Protein AF-A0A838IPV1-F1 (afdb_monomer)

Radius of gyration: 36.65 Å; Cα contacts (8 Å, |Δi|>4): 152; chains: 1; bounding box: 117×42×103 Å

Structure (mmCIF, N/CA/C/O backbone):
data_AF-A0A838IPV1-F1
#
_entry.id   AF-A0A838IPV1-F1
#
loop_
_atom_site.group_PDB
_atom_site.id
_atom_site.type_symbol
_atom_site.label_atom_id
_atom_site.label_alt_id
_atom_site.label_comp_id
_atom_site.label_asym_id
_atom_site.label_entity_id
_atom_site.label_seq_id
_atom_site.pdbx_PDB_ins_code
_atom_site.Cartn_x
_atom_site.Cartn_y
_atom_site.Cartn_z
_atom_site.occupancy
_atom_site.B_iso_or_equiv
_atom_site.auth_seq_id
_atom_site.auth_comp_id
_atom_site.auth_asym_id
_atom_site.auth_atom_id
_atom_site.pdbx_PDB_model_num
ATOM 1 N N . MET A 1 1 ? 89.917 -29.996 -62.271 1.00 41.03 1 MET A N 1
ATOM 2 C CA . MET A 1 1 ? 90.260 -29.313 -61.000 1.00 41.03 1 MET A CA 1
ATOM 3 C C . MET A 1 1 ? 89.679 -27.911 -61.136 1.00 41.03 1 MET A C 1
ATOM 5 O O . MET A 1 1 ? 90.068 -27.242 -62.072 1.00 41.03 1 MET A O 1
ATOM 9 N N . SER A 1 2 ? 88.654 -27.446 -60.432 1.00 40.88 2 SER A N 1
ATOM 10 C CA . SER A 1 2 ? 88.207 -27.695 -59.066 1.00 40.88 2 SER A CA 1
ATOM 11 C C . SER A 1 2 ? 86.673 -27.773 -58.997 1.00 40.88 2 SER A C 1
ATOM 13 O O . SER A 1 2 ? 85.966 -27.192 -59.815 1.00 40.88 2 SER A O 1
ATOM 15 N N . THR A 1 3 ? 86.206 -28.546 -58.028 1.00 46.84 3 THR A N 1
ATOM 16 C CA . THR A 1 3 ? 84.832 -28.910 -57.658 1.00 46.84 3 THR A CA 1
ATOM 17 C C . THR A 1 3 ? 84.195 -27.919 -56.676 1.00 46.84 3 THR A C 1
ATOM 19 O O . THR A 1 3 ? 84.910 -27.339 -55.866 1.00 46.84 3 THR A O 1
ATOM 22 N N . GLY A 1 4 ? 82.856 -27.863 -56.639 1.00 38.72 4 GLY A N 1
ATOM 23 C CA . GLY A 1 4 ? 82.069 -27.406 -55.473 1.00 38.72 4 GLY A CA 1
ATOM 24 C C . GLY A 1 4 ? 80.850 -26.562 -55.865 1.00 38.72 4 GLY A C 1
ATOM 25 O O . GLY A 1 4 ? 81.036 -25.457 -56.344 1.00 38.72 4 GLY A O 1
ATOM 26 N N . HIS A 1 5 ? 79.630 -27.132 -55.882 1.00 44.62 5 HIS 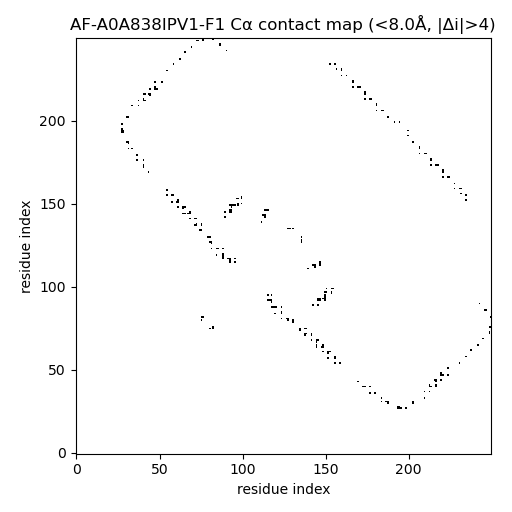A N 1
ATOM 27 C CA . HIS A 1 5 ? 78.601 -27.033 -54.811 1.00 44.62 5 HIS A CA 1
ATOM 28 C C . HIS A 1 5 ? 77.966 -25.619 -54.755 1.00 44.62 5 HIS A C 1
ATOM 30 O O . HIS A 1 5 ? 78.685 -24.645 -54.637 1.00 44.62 5 HIS A O 1
ATOM 36 N N . GLN A 1 6 ? 76.652 -25.387 -54.858 1.00 45.62 6 GLN A N 1
ATOM 37 C CA . GLN A 1 6 ? 75.538 -26.063 -54.189 1.00 45.62 6 GLN A CA 1
ATOM 38 C C . GLN A 1 6 ? 74.181 -25.635 -54.794 1.00 45.62 6 GLN A C 1
ATOM 40 O O . GLN A 1 6 ? 73.998 -24.498 -55.220 1.00 45.62 6 GLN A O 1
ATOM 45 N N . LEU A 1 7 ? 73.230 -26.571 -54.763 1.00 51.31 7 LEU A N 1
ATOM 46 C CA . LEU A 1 7 ? 71.785 -26.378 -54.899 1.00 51.31 7 LEU A CA 1
ATOM 47 C C . LEU A 1 7 ? 71.233 -25.453 -53.805 1.00 51.31 7 LEU A C 1
ATOM 49 O O . LEU A 1 7 ? 71.502 -25.745 -52.647 1.00 51.31 7 LEU A O 1
ATOM 53 N N . ILE A 1 8 ? 70.352 -24.502 -54.148 1.00 51.97 8 ILE A N 1
ATOM 54 C CA . ILE A 1 8 ? 69.116 -24.226 -53.385 1.00 51.97 8 ILE A CA 1
ATOM 55 C C . ILE A 1 8 ? 68.017 -23.839 -54.385 1.00 51.97 8 ILE A C 1
ATOM 57 O O . ILE A 1 8 ? 67.871 -22.690 -54.793 1.00 51.97 8 ILE A O 1
ATOM 61 N N . ALA A 1 9 ? 67.259 -24.851 -54.799 1.00 51.25 9 ALA A N 1
ATOM 62 C CA . ALA A 1 9 ? 65.908 -24.695 -55.306 1.00 51.25 9 ALA A CA 1
ATOM 63 C C . ALA A 1 9 ? 64.950 -24.705 -54.107 1.00 51.25 9 ALA A C 1
ATOM 65 O O . ALA A 1 9 ? 65.133 -25.496 -53.185 1.00 51.25 9 ALA A O 1
ATOM 66 N N . GLY A 1 10 ? 63.906 -23.880 -54.159 1.00 51.94 10 GLY A N 1
ATOM 67 C CA . GLY A 1 10 ? 62.759 -23.987 -53.258 1.00 51.94 10 GLY A CA 1
ATOM 68 C C . GLY A 1 10 ? 62.748 -22.947 -52.145 1.00 51.94 10 GLY A C 1
ATOM 69 O O . GLY A 1 10 ? 63.443 -23.072 -51.145 1.00 51.94 10 GLY A O 1
ATOM 70 N N . GLY A 1 11 ? 61.899 -21.935 -52.303 1.00 50.31 11 GLY A N 1
ATOM 71 C CA . GLY A 1 11 ? 61.620 -20.996 -51.220 1.00 50.31 11 GLY A CA 1
ATOM 72 C C . GLY A 1 11 ? 60.991 -19.689 -51.674 1.00 50.31 11 GLY A C 1
ATOM 73 O O . GLY A 1 11 ? 61.374 -18.641 -51.174 1.00 50.31 11 GLY A O 1
ATOM 74 N N . LEU A 1 12 ? 60.077 -19.707 -52.649 1.00 49.94 12 LEU A N 1
ATOM 75 C CA . LEU A 1 12 ? 59.437 -18.466 -53.095 1.00 49.94 12 LEU A CA 1
ATOM 76 C C . LEU A 1 12 ? 57.978 -18.652 -53.510 1.00 49.94 12 LEU A C 1
ATOM 78 O O . LEU A 1 12 ? 57.563 -18.117 -54.520 1.00 49.94 12 LEU A O 1
ATOM 82 N N . PHE A 1 13 ? 57.193 -19.437 -52.770 1.00 48.34 13 PHE A N 1
ATOM 83 C CA . PHE A 1 13 ? 55.752 -19.567 -53.029 1.00 48.34 13 PHE A CA 1
ATOM 84 C C . PHE A 1 13 ? 55.019 -20.105 -51.794 1.00 48.34 13 PHE A C 1
ATOM 86 O O . PHE A 1 13 ? 54.488 -21.201 -51.851 1.00 48.34 13 PHE A O 1
ATOM 93 N N . LEU A 1 14 ? 55.034 -19.404 -50.647 1.00 48.97 14 LEU A N 1
ATOM 94 C CA . LEU A 1 14 ? 54.139 -19.738 -49.513 1.00 48.97 14 LEU A CA 1
ATOM 95 C C . LEU A 1 14 ? 54.077 -18.667 -48.399 1.00 48.97 14 LEU A C 1
ATOM 97 O O . LEU A 1 14 ? 53.999 -19.002 -47.225 1.00 48.97 14 LEU A O 1
ATOM 101 N N . VAL A 1 15 ? 54.105 -17.367 -48.727 1.00 50.69 15 VAL A N 1
ATOM 102 C CA . VAL A 1 15 ? 53.880 -16.300 -47.712 1.00 50.69 15 VAL A CA 1
ATOM 103 C C . VAL A 1 15 ? 52.790 -15.290 -48.114 1.00 50.69 15 VAL A C 1
ATOM 105 O O . VAL A 1 15 ? 52.333 -14.507 -47.291 1.00 50.69 15 VAL A O 1
ATOM 108 N N . THR A 1 16 ? 52.255 -15.345 -49.335 1.00 49.69 16 THR A N 1
ATOM 109 C CA . THR A 1 16 ? 51.217 -14.403 -49.803 1.00 49.69 16 THR A CA 1
ATOM 110 C C . THR A 1 16 ? 49.770 -14.891 -49.652 1.00 49.69 16 THR A C 1
ATOM 112 O O . THR A 1 16 ? 48.852 -14.128 -49.935 1.00 49.69 16 THR A O 1
ATOM 115 N N . ALA A 1 17 ? 49.525 -16.112 -49.160 1.00 47.19 17 ALA A N 1
ATOM 116 C CA . ALA A 1 17 ? 48.166 -16.662 -49.016 1.00 47.19 17 ALA A CA 1
ATOM 117 C C . ALA A 1 17 ? 47.538 -16.496 -47.613 1.00 47.19 17 ALA A C 1
ATOM 119 O O . ALA A 1 17 ? 46.362 -16.796 -47.437 1.00 47.19 17 ALA A O 1
ATOM 120 N N . ALA A 1 18 ? 48.279 -15.994 -46.617 1.00 48.06 18 ALA A N 1
ATOM 121 C CA . ALA A 1 18 ? 47.794 -15.869 -45.234 1.00 48.06 18 ALA A CA 1
ATOM 122 C C . ALA A 1 18 ? 47.308 -14.454 -44.844 1.00 48.06 18 ALA A C 1
ATOM 124 O O . ALA A 1 18 ? 46.951 -14.227 -43.693 1.00 48.06 18 ALA A O 1
ATOM 125 N N . LEU A 1 19 ? 47.277 -13.498 -45.782 1.00 48.03 19 LEU A N 1
ATOM 126 C CA . LEU A 1 19 ? 46.938 -12.086 -45.521 1.00 48.03 19 LEU A CA 1
ATOM 127 C C . LEU A 1 19 ? 45.537 -11.657 -46.003 1.00 48.03 19 LEU A C 1
ATOM 129 O O . LEU A 1 19 ? 45.184 -10.493 -45.861 1.00 48.03 19 LEU A O 1
ATOM 133 N N . LEU A 1 20 ? 44.718 -12.574 -46.537 1.00 49.47 20 LEU A N 1
ATOM 134 C CA . LEU A 1 20 ? 43.377 -12.259 -47.069 1.00 49.47 20 LEU A CA 1
ATOM 135 C C . LEU A 1 20 ? 42.205 -12.862 -46.275 1.00 49.47 20 LEU A C 1
ATOM 137 O O . LEU A 1 20 ? 41.057 -12.688 -46.667 1.00 49.47 20 LEU A O 1
ATOM 141 N N . MET A 1 21 ? 42.457 -13.528 -45.143 1.00 49.09 21 MET A N 1
ATOM 142 C CA . MET A 1 21 ? 41.402 -14.101 -44.285 1.00 49.09 21 MET A CA 1
ATOM 143 C C . MET A 1 21 ? 41.448 -13.563 -42.852 1.00 49.09 21 MET A C 1
ATOM 145 O O . MET A 1 21 ? 41.216 -14.283 -41.888 1.00 49.09 21 MET A O 1
ATOM 149 N N . ALA A 1 22 ? 41.728 -12.269 -42.718 1.00 47.50 22 ALA A N 1
ATOM 150 C CA . ALA A 1 22 ? 41.457 -11.514 -41.500 1.00 47.50 22 ALA A CA 1
ATOM 151 C C . ALA A 1 22 ? 40.545 -10.318 -41.818 1.00 47.50 22 ALA A C 1
ATOM 153 O O . ALA A 1 22 ? 40.798 -9.192 -41.400 1.00 47.50 22 ALA A O 1
ATOM 154 N N . CYS A 1 23 ? 39.443 -10.561 -42.540 1.00 55.03 23 CYS A N 1
ATOM 155 C CA . CYS A 1 23 ? 38.223 -9.799 -42.277 1.00 55.03 23 CYS A CA 1
ATOM 156 C C . CYS A 1 23 ? 37.785 -10.188 -40.863 1.00 55.03 23 CYS A C 1
ATOM 158 O O . CYS A 1 23 ? 36.997 -11.114 -40.677 1.00 55.03 23 CYS A O 1
ATOM 160 N N . GLY A 1 24 ? 38.388 -9.544 -39.861 1.00 52.03 24 GLY A N 1
ATOM 161 C CA . GLY A 1 24 ? 37.937 -9.640 -38.485 1.00 52.03 24 GLY A CA 1
ATOM 162 C C . GLY A 1 24 ? 36.455 -9.306 -38.475 1.00 52.03 24 GLY A C 1
ATOM 163 O O . GLY A 1 24 ? 36.060 -8.269 -39.009 1.00 52.03 24 GLY A O 1
ATOM 164 N N . ALA A 1 25 ? 35.638 -10.216 -37.948 1.00 58.84 25 ALA A N 1
ATOM 165 C CA . ALA A 1 25 ? 34.235 -9.946 -37.698 1.00 58.84 25 ALA A CA 1
ATOM 166 C C . ALA A 1 25 ? 34.173 -8.653 -36.880 1.00 58.84 25 ALA A C 1
ATOM 168 O O . ALA A 1 25 ? 34.580 -8.639 -35.717 1.00 58.84 25 ALA A O 1
ATOM 169 N N . ALA A 1 26 ? 33.769 -7.552 -37.516 1.00 65.94 26 ALA A N 1
ATOM 170 C CA . ALA A 1 26 ? 33.551 -6.300 -36.821 1.00 65.94 26 ALA A CA 1
ATOM 171 C C . ALA A 1 26 ? 32.500 -6.598 -35.751 1.00 65.94 26 ALA A C 1
ATOM 173 O O . ALA A 1 26 ? 31.372 -6.969 -36.079 1.00 65.94 26 ALA A O 1
ATOM 174 N N . GLN A 1 27 ? 32.904 -6.553 -34.482 1.00 79.06 27 GLN A N 1
ATOM 175 C CA . GLN A 1 27 ? 31.967 -6.715 -33.381 1.00 79.06 27 GLN A CA 1
ATOM 176 C C . GLN A 1 27 ? 30.939 -5.596 -33.493 1.00 79.06 27 GLN A C 1
ATOM 178 O O . GLN A 1 27 ? 31.309 -4.427 -33.634 1.00 79.06 27 GLN A O 1
ATOM 183 N N . SER A 1 28 ? 29.659 -5.968 -33.461 1.00 83.81 28 SER A N 1
ATOM 184 C CA . SER A 1 28 ? 28.580 -4.991 -33.402 1.00 83.81 28 SER A CA 1
ATOM 185 C C . SER A 1 28 ? 28.820 -4.046 -32.222 1.00 83.81 28 SER A C 1
ATOM 187 O O . SER A 1 28 ? 29.326 -4.483 -31.180 1.00 83.81 28 SER A O 1
ATOM 189 N N . PRO A 1 29 ? 28.460 -2.761 -32.348 1.00 85.44 29 PRO A N 1
ATOM 190 C CA . PRO A 1 29 ? 28.524 -1.855 -31.215 1.00 85.44 29 PRO A CA 1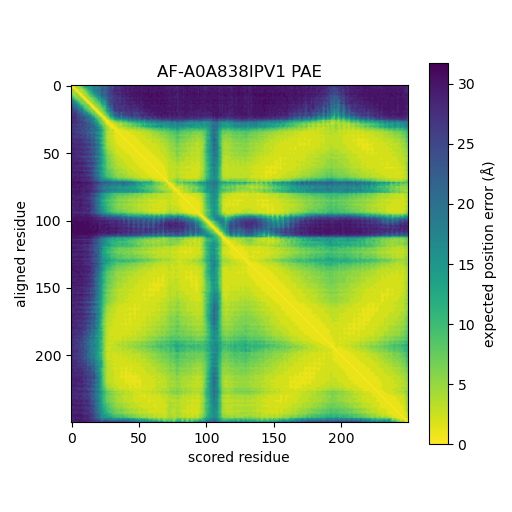
ATOM 191 C C . PRO A 1 29 ? 27.627 -2.371 -30.083 1.00 85.44 29 PRO A C 1
ATOM 193 O O . PRO A 1 29 ? 26.626 -3.051 -30.320 1.00 85.44 29 PRO A O 1
ATOM 196 N N . ALA A 1 30 ? 27.975 -2.021 -28.843 1.00 84.06 30 ALA A N 1
ATOM 197 C CA . ALA A 1 30 ? 27.104 -2.292 -27.708 1.00 84.06 30 ALA A CA 1
ATOM 198 C C . ALA A 1 30 ? 25.733 -1.625 -27.923 1.00 84.06 30 ALA A C 1
ATOM 200 O O . ALA A 1 30 ? 25.653 -0.488 -28.406 1.00 84.06 30 ALA A O 1
ATOM 201 N N . GLY A 1 31 ? 24.672 -2.349 -27.556 1.00 82.44 31 GLY A N 1
ATOM 202 C CA . GLY A 1 31 ? 23.311 -1.818 -27.524 1.00 82.44 31 GLY A CA 1
ATOM 203 C C . GLY A 1 31 ? 23.181 -0.624 -26.571 1.00 82.44 31 GLY A C 1
ATOM 204 O O . GLY A 1 31 ? 24.068 -0.412 -25.739 1.00 82.44 31 GLY A O 1
ATOM 205 N N . PRO A 1 32 ? 22.093 0.160 -26.674 1.00 86.19 32 PRO A N 1
ATOM 206 C CA . PRO A 1 32 ? 21.803 1.191 -25.684 1.00 86.19 32 PRO A CA 1
ATOM 207 C C . PRO A 1 32 ? 21.732 0.560 -24.286 1.00 86.19 32 PRO A C 1
ATOM 209 O O . PRO A 1 32 ? 21.098 -0.482 -24.107 1.00 86.19 32 PRO A O 1
ATOM 212 N N . ASP A 1 33 ? 22.411 1.181 -23.323 1.00 88.38 33 ASP A N 1
ATOM 213 C CA . ASP A 1 33 ? 22.350 0.779 -21.919 1.00 88.38 33 ASP A CA 1
ATOM 214 C C . ASP A 1 33 ? 21.043 1.302 -21.320 1.00 88.38 33 ASP A C 1
ATOM 216 O O . ASP A 1 33 ? 20.860 2.509 -21.179 1.00 88.38 33 ASP A O 1
ATOM 220 N N . ILE A 1 34 ? 20.120 0.381 -21.045 1.00 92.69 34 ILE A N 1
ATOM 221 C CA . ILE A 1 34 ? 18.796 0.659 -20.472 1.00 92.69 34 ILE A CA 1
ATOM 222 C C . ILE A 1 34 ? 18.604 -0.060 -19.133 1.00 92.69 34 ILE A C 1
ATOM 224 O O . ILE A 1 34 ? 17.501 -0.075 -18.590 1.00 92.69 34 ILE A O 1
ATOM 228 N N . ASP A 1 35 ? 19.649 -0.685 -18.586 1.00 92.75 35 ASP A N 1
ATOM 229 C CA . ASP A 1 35 ? 19.499 -1.576 -17.434 1.00 92.75 35 ASP A CA 1
ATOM 230 C C . ASP A 1 35 ? 19.106 -0.788 -16.175 1.00 92.75 35 ASP A C 1
ATOM 232 O O . ASP A 1 35 ? 18.284 -1.235 -15.372 1.00 92.75 35 ASP A O 1
ATOM 236 N N . ALA A 1 36 ? 19.649 0.419 -16.000 1.00 91.88 36 ALA A N 1
ATOM 237 C CA . ALA A 1 36 ? 19.283 1.299 -14.891 1.00 91.88 36 ALA A CA 1
ATOM 238 C C . ALA A 1 36 ? 17.810 1.745 -14.965 1.00 91.88 36 ALA A C 1
ATOM 240 O O . ALA A 1 36 ? 17.103 1.708 -13.954 1.00 91.88 36 ALA A O 1
ATOM 241 N N . ALA A 1 37 ? 17.359 2.110 -16.164 1.00 92.62 37 ALA A N 1
ATOM 242 C CA . ALA A 1 37 ? 16.003 2.538 -16.493 1.00 92.62 37 ALA A CA 1
ATOM 243 C C . ALA A 1 37 ? 14.973 1.420 -16.254 1.00 92.62 37 ALA A C 1
ATOM 245 O O . ALA A 1 37 ? 13.986 1.585 -15.526 1.00 92.62 37 ALA A O 1
ATOM 246 N N . LEU A 1 38 ? 15.279 0.222 -16.756 1.00 93.44 38 LEU A N 1
ATOM 247 C CA . LEU A 1 38 ? 14.487 -0.983 -16.537 1.00 93.44 38 LEU A CA 1
ATOM 248 C C . LEU A 1 38 ? 14.363 -1.300 -15.040 1.00 93.44 38 LEU A C 1
ATOM 250 O O . LEU A 1 38 ? 13.258 -1.426 -14.519 1.00 93.44 38 LEU A O 1
ATOM 254 N N . ASN A 1 39 ? 15.484 -1.330 -14.313 1.00 94.75 39 ASN A N 1
ATOM 255 C CA . ASN A 1 39 ? 15.492 -1.604 -12.873 1.00 94.75 39 ASN A CA 1
ATOM 256 C C . ASN A 1 39 ? 14.749 -0.540 -12.049 1.00 94.75 39 ASN A C 1
ATOM 258 O O . ASN A 1 39 ? 14.182 -0.850 -10.998 1.00 94.75 39 ASN A O 1
ATOM 262 N N . ALA A 1 40 ? 14.774 0.727 -12.465 1.00 94.44 40 ALA A N 1
ATOM 263 C CA . ALA A 1 40 ? 13.981 1.778 -11.833 1.00 94.44 40 ALA A CA 1
ATOM 264 C C . ALA A 1 40 ? 12.479 1.539 -12.053 1.00 94.44 40 ALA A C 1
ATOM 266 O O . ALA A 1 40 ? 11.717 1.546 -11.086 1.00 94.44 40 ALA A O 1
ATOM 267 N N . THR A 1 41 ? 12.082 1.236 -13.290 1.00 96.25 41 THR A N 1
ATOM 268 C CA . THR A 1 41 ? 10.692 0.955 -13.683 1.00 96.25 41 THR A CA 1
ATOM 269 C C . THR A 1 41 ? 10.126 -0.266 -12.953 1.00 96.25 41 THR A C 1
ATOM 271 O O . THR A 1 41 ? 9.052 -0.190 -12.351 1.00 96.25 41 THR A O 1
ATOM 274 N N . THR A 1 42 ? 10.873 -1.373 -12.908 1.00 97.12 42 THR A N 1
ATOM 275 C CA . THR A 1 42 ? 10.463 -2.594 -12.197 1.00 97.12 42 THR A CA 1
ATOM 276 C C . THR A 1 42 ? 10.310 -2.354 -10.694 1.00 97.12 42 THR A C 1
ATOM 278 O O . THR A 1 42 ? 9.318 -2.776 -10.099 1.00 97.12 42 THR A O 1
ATOM 281 N N . ARG A 1 43 ? 11.254 -1.640 -10.059 1.00 96.94 43 ARG A N 1
ATOM 282 C CA . ARG A 1 43 ? 11.158 -1.317 -8.624 1.00 96.94 43 ARG A CA 1
ATOM 283 C C . ARG A 1 43 ? 9.966 -0.419 -8.316 1.00 96.94 43 ARG A C 1
ATOM 285 O O . ARG A 1 43 ? 9.286 -0.662 -7.323 1.00 96.94 43 ARG A O 1
ATOM 292 N N . GLN A 1 44 ? 9.707 0.584 -9.155 1.00 97.44 44 GLN A N 1
ATOM 293 C CA . GLN A 1 44 ? 8.565 1.473 -8.966 1.00 97.44 44 GLN A CA 1
ATOM 294 C C . GLN A 1 44 ? 7.240 0.715 -9.099 1.00 97.44 44 GLN A C 1
ATOM 296 O O . GLN A 1 44 ? 6.346 0.905 -8.278 1.00 97.44 44 GLN A O 1
ATOM 301 N N . THR A 1 45 ? 7.137 -0.183 -10.081 1.00 97.69 45 THR A N 1
ATOM 302 C CA . THR A 1 45 ? 5.948 -1.027 -10.279 1.00 97.69 45 THR A CA 1
ATOM 303 C C . THR A 1 45 ? 5.688 -1.895 -9.048 1.00 97.69 45 THR A C 1
ATOM 305 O O . THR A 1 45 ? 4.627 -1.800 -8.437 1.00 97.69 45 THR A O 1
ATOM 308 N N . ALA A 1 46 ? 6.706 -2.629 -8.584 1.00 97.25 46 ALA A N 1
ATOM 309 C CA . ALA A 1 46 ? 6.599 -3.463 -7.388 1.00 97.25 46 ALA A CA 1
ATOM 310 C C . ALA A 1 46 ? 6.246 -2.658 -6.123 1.00 97.25 46 ALA A C 1
ATOM 312 O O . ALA A 1 46 ? 5.519 -3.140 -5.252 1.00 97.25 46 ALA A O 1
ATOM 313 N N . GLN A 1 47 ? 6.742 -1.422 -6.007 1.00 97.00 47 GLN A N 1
ATOM 314 C CA . GLN A 1 47 ? 6.379 -0.533 -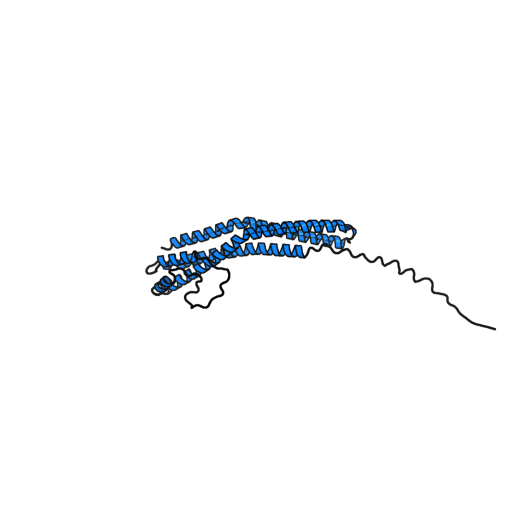4.906 1.00 97.00 47 GLN A CA 1
ATOM 315 C C . GLN A 1 47 ? 4.890 -0.161 -4.944 1.00 97.00 47 GLN A C 1
ATOM 317 O O . GLN A 1 47 ? 4.243 -0.173 -3.897 1.00 97.00 47 GLN A O 1
ATOM 322 N N . ILE A 1 48 ? 4.343 0.171 -6.118 1.00 97.56 48 ILE A N 1
ATOM 323 C CA . ILE A 1 48 ? 2.922 0.511 -6.278 1.00 97.56 48 ILE A CA 1
ATOM 324 C C . ILE A 1 48 ? 2.035 -0.698 -5.970 1.00 97.56 48 ILE A C 1
ATOM 326 O O . ILE A 1 48 ? 1.071 -0.568 -5.214 1.00 97.56 48 ILE A O 1
ATOM 330 N N . ASP A 1 49 ? 2.389 -1.878 -6.472 1.00 96.19 49 ASP A N 1
ATOM 331 C CA . ASP A 1 49 ? 1.654 -3.113 -6.182 1.00 96.19 49 ASP A CA 1
ATOM 332 C C . ASP A 1 49 ? 1.664 -3.430 -4.682 1.00 96.19 49 ASP A C 1
ATOM 334 O O . ASP A 1 49 ? 0.632 -3.742 -4.086 1.00 96.19 49 ASP A O 1
ATOM 338 N N . SER A 1 50 ? 2.819 -3.260 -4.032 1.00 95.88 50 SER A N 1
ATOM 339 C CA . SER A 1 50 ? 2.945 -3.452 -2.588 1.00 95.88 50 SER A CA 1
ATOM 340 C C . SER A 1 50 ? 2.068 -2.486 -1.787 1.00 95.88 50 SER A C 1
ATOM 342 O O . SER A 1 50 ? 1.518 -2.890 -0.763 1.00 95.88 50 SER A O 1
ATOM 344 N N . ILE A 1 51 ? 1.901 -1.238 -2.241 1.00 95.75 51 ILE A N 1
ATOM 345 C CA . ILE A 1 51 ? 0.993 -0.274 -1.604 1.00 95.75 51 ILE A CA 1
ATOM 346 C C . ILE A 1 51 ? -0.450 -0.774 -1.660 1.00 95.75 51 ILE A C 1
ATOM 348 O O . ILE A 1 51 ? -1.146 -0.694 -0.651 1.00 95.75 51 ILE A O 1
ATOM 352 N N . GLN A 1 52 ? -0.896 -1.292 -2.807 1.00 94.25 52 GLN A N 1
ATOM 353 C CA . GLN A 1 52 ? -2.263 -1.794 -2.963 1.00 94.25 52 GLN A CA 1
ATOM 354 C C . GLN A 1 52 ? -2.537 -2.979 -2.029 1.00 94.25 52 GLN A C 1
ATOM 356 O O . GLN A 1 52 ? -3.547 -2.975 -1.328 1.00 94.25 52 GLN A O 1
ATOM 361 N N . ILE A 1 53 ? -1.607 -3.938 -1.963 1.00 95.25 53 ILE A N 1
ATOM 362 C CA . ILE A 1 53 ? -1.706 -5.102 -1.068 1.00 95.25 53 ILE A CA 1
ATOM 363 C C . ILE A 1 53 ? -1.750 -4.650 0.397 1.00 95.25 53 ILE A C 1
ATOM 365 O O . ILE A 1 53 ? -2.668 -5.011 1.123 1.00 95.25 53 ILE A O 1
ATOM 369 N N . GLN A 1 54 ? -0.816 -3.790 0.815 1.00 95.38 54 GLN A N 1
ATOM 370 C CA . GLN A 1 54 ? -0.759 -3.303 2.198 1.00 95.38 54 GLN A CA 1
ATOM 371 C C . GLN A 1 54 ? -2.016 -2.523 2.596 1.00 95.38 54 GLN A C 1
ATOM 373 O O . GLN A 1 54 ? -2.479 -2.649 3.723 1.00 95.38 54 GLN A O 1
ATOM 378 N N . MET A 1 55 ? -2.580 -1.719 1.690 1.00 95.88 55 MET A N 1
ATOM 379 C CA . MET A 1 55 ? -3.819 -0.988 1.961 1.00 95.88 55 MET A CA 1
ATOM 380 C C . MET A 1 55 ? -5.018 -1.923 2.134 1.00 95.88 55 MET A C 1
ATOM 382 O O . MET A 1 55 ? -5.849 -1.667 3.004 1.00 95.88 55 MET A O 1
ATOM 386 N N . ALA A 1 56 ? -5.110 -2.987 1.331 1.00 94.81 56 ALA A N 1
ATOM 387 C CA . ALA A 1 56 ? -6.151 -3.999 1.479 1.00 94.81 56 ALA A CA 1
ATOM 388 C C . ALA A 1 56 ? -6.004 -4.757 2.808 1.00 94.81 56 ALA A C 1
ATOM 390 O O . ALA A 1 56 ? -6.963 -4.822 3.575 1.00 94.81 56 ALA A O 1
ATOM 391 N N . ASP A 1 57 ? -4.793 -5.226 3.122 1.00 95.25 57 ASP A N 1
ATOM 392 C CA . ASP A 1 57 ? -4.497 -5.948 4.364 1.00 95.25 57 ASP A CA 1
ATOM 393 C C . ASP A 1 57 ? -4.791 -5.092 5.610 1.00 95.25 57 ASP A C 1
ATOM 395 O O . ASP A 1 57 ? -5.442 -5.558 6.546 1.00 95.25 57 ASP A O 1
ATOM 399 N N . ASP A 1 58 ? -4.363 -3.822 5.621 1.00 94.62 58 ASP A N 1
ATOM 400 C CA . ASP A 1 58 ? -4.590 -2.900 6.741 1.00 94.62 58 ASP A CA 1
ATOM 401 C C . ASP A 1 58 ? -6.101 -2.602 6.925 1.00 94.62 58 ASP A C 1
ATOM 403 O O . ASP A 1 58 ? -6.590 -2.495 8.057 1.00 94.62 58 ASP A O 1
ATOM 407 N N . LEU A 1 59 ? -6.871 -2.481 5.832 1.00 95.81 59 LEU A N 1
ATOM 408 C CA . LEU A 1 59 ? -8.330 -2.296 5.885 1.00 95.81 59 LEU A CA 1
ATOM 409 C C . LEU A 1 59 ? -9.040 -3.550 6.412 1.00 95.81 59 LEU A C 1
ATOM 411 O O . LEU A 1 59 ? -9.880 -3.442 7.310 1.00 95.81 59 LEU A O 1
ATOM 415 N N . ASP A 1 60 ? -8.674 -4.732 5.922 1.00 96.38 60 ASP A N 1
ATOM 416 C CA . ASP A 1 60 ? -9.224 -6.007 6.392 1.00 96.38 60 ASP A CA 1
ATOM 417 C C . ASP A 1 60 ? -8.886 -6.251 7.868 1.00 96.38 60 ASP A C 1
ATOM 419 O O . ASP A 1 60 ? -9.742 -6.684 8.652 1.00 96.38 60 ASP A O 1
ATOM 423 N N . GLN A 1 61 ? -7.669 -5.896 8.291 1.00 95.69 61 GLN A N 1
ATOM 424 C CA . GLN A 1 61 ? -7.276 -5.921 9.695 1.00 95.69 61 GLN A CA 1
ATOM 425 C C . GLN A 1 61 ? -8.171 -4.999 10.532 1.00 95.69 61 GLN A C 1
ATOM 427 O O . GLN A 1 61 ? -8.664 -5.420 11.583 1.00 95.69 61 GLN A O 1
ATOM 432 N N . PHE A 1 62 ? -8.435 -3.772 10.071 1.00 95.56 62 PHE A N 1
ATOM 433 C CA . PHE A 1 62 ? -9.327 -2.843 10.767 1.00 95.56 62 PHE A CA 1
ATOM 434 C C . PHE A 1 62 ? -10.745 -3.418 10.922 1.00 95.56 62 PHE A C 1
ATOM 436 O O . PHE A 1 62 ? -11.328 -3.374 12.011 1.00 95.56 62 PHE A O 1
ATOM 443 N N . VAL A 1 63 ? -11.294 -4.007 9.857 1.00 95.25 63 VAL A N 1
ATOM 444 C CA . VAL A 1 63 ? -12.621 -4.645 9.867 1.00 95.25 63 VAL A CA 1
ATOM 445 C C . VAL A 1 63 ? -12.662 -5.833 10.829 1.00 95.25 63 VAL A C 1
ATOM 447 O O . VAL A 1 63 ? -13.603 -5.957 11.619 1.00 95.25 63 VAL A O 1
ATOM 450 N N . SER A 1 64 ? -11.632 -6.678 10.814 1.00 95.56 64 SER A N 1
ATOM 451 C CA . SER A 1 64 ? -11.501 -7.827 11.714 1.00 95.56 64 SER A CA 1
ATOM 452 C C . SER A 1 64 ? -11.453 -7.400 13.183 1.00 95.56 64 SER A C 1
ATOM 454 O O . SER A 1 64 ? -12.197 -7.931 14.014 1.00 95.56 64 SER A O 1
ATOM 456 N N . LEU A 1 65 ? -10.648 -6.384 13.510 1.00 94.81 65 LEU A N 1
ATOM 457 C CA . LEU A 1 65 ? -10.559 -5.832 14.862 1.00 94.81 65 LEU A CA 1
ATOM 458 C C . LEU A 1 65 ? -11.889 -5.239 15.328 1.00 94.81 65 LEU A C 1
ATOM 460 O O . LEU A 1 65 ? -12.317 -5.511 16.452 1.00 94.81 65 LEU A O 1
ATOM 464 N N . ARG A 1 66 ? -12.588 -4.497 14.457 1.00 92.94 66 ARG A N 1
ATOM 465 C CA . ARG A 1 66 ? -13.926 -3.976 14.762 1.00 92.94 66 ARG A CA 1
ATOM 466 C C . ARG A 1 66 ? -14.895 -5.121 15.042 1.00 92.94 66 ARG A C 1
ATOM 468 O O . ARG A 1 66 ? -15.601 -5.080 16.042 1.00 92.94 66 ARG A O 1
ATOM 475 N N . SER A 1 67 ? -14.913 -6.155 14.204 1.00 92.44 67 SER A N 1
ATOM 476 C CA . SER A 1 67 ? -15.777 -7.319 14.413 1.00 92.44 67 SER A CA 1
ATOM 477 C C . SER A 1 67 ? -15.500 -7.985 15.765 1.00 92.44 67 SER A C 1
ATOM 479 O O . SER A 1 67 ? -16.425 -8.190 16.550 1.00 92.44 67 SER A O 1
ATOM 481 N N . ARG A 1 68 ? -14.229 -8.245 16.099 1.00 91.69 68 ARG A N 1
ATOM 482 C CA . ARG A 1 68 ? -13.832 -8.810 17.402 1.00 91.69 68 ARG A CA 1
ATOM 483 C C . ARG A 1 68 ? -14.289 -7.935 18.571 1.00 91.69 68 ARG A C 1
ATOM 485 O O . ARG A 1 68 ? -14.808 -8.464 19.550 1.00 91.69 68 ARG A O 1
ATOM 492 N N . PHE A 1 69 ? -14.144 -6.616 18.447 1.00 90.56 69 PHE A N 1
ATOM 493 C CA . PHE A 1 69 ? -14.590 -5.661 19.461 1.00 90.56 69 PHE A CA 1
ATOM 494 C C . PHE A 1 69 ? -16.101 -5.765 19.724 1.00 90.56 69 PHE A C 1
ATOM 496 O O . PHE A 1 69 ? -16.520 -5.824 20.879 1.00 90.56 69 PHE A O 1
ATOM 503 N N . LEU A 1 70 ? -16.918 -5.856 18.671 1.00 86.50 70 LEU A N 1
ATOM 504 C CA . LEU A 1 70 ? -18.378 -5.941 18.796 1.00 86.50 70 LEU A CA 1
ATOM 505 C C . LEU A 1 70 ? -18.859 -7.246 19.439 1.00 86.50 70 LEU A C 1
ATOM 507 O O . LEU A 1 70 ? -19.835 -7.238 20.186 1.00 86.50 70 LEU A O 1
ATOM 511 N N . HIS A 1 71 ? -18.174 -8.361 19.184 1.00 84.81 71 HIS A N 1
ATOM 512 C CA . HIS A 1 71 ? -18.564 -9.662 19.735 1.00 84.81 71 HIS A CA 1
ATOM 513 C C . HIS A 1 71 ? -18.154 -9.848 21.204 1.00 84.81 71 HIS A C 1
ATOM 515 O O . HIS A 1 71 ? -18.782 -10.631 21.912 1.00 84.81 71 HIS A O 1
ATOM 521 N N . ALA A 1 72 ? -17.131 -9.133 21.682 1.00 78.31 72 ALA A N 1
ATOM 522 C CA . ALA A 1 72 ? -16.599 -9.310 23.034 1.00 78.31 72 ALA A CA 1
ATOM 523 C C . ALA A 1 72 ? -17.500 -8.728 24.150 1.00 78.31 72 ALA A C 1
ATOM 525 O O . ALA A 1 72 ? -17.390 -9.145 25.297 1.00 78.31 72 ALA A O 1
ATOM 526 N N . GLY A 1 73 ? -18.389 -7.773 23.847 1.00 69.69 73 GLY A N 1
ATOM 527 C CA . GLY A 1 73 ? -18.906 -6.829 24.852 1.00 69.69 73 GLY A CA 1
ATOM 528 C C . GLY A 1 73 ? -20.306 -7.055 25.432 1.00 69.69 73 GLY A C 1
ATOM 529 O O . GLY A 1 73 ? -20.719 -6.257 26.270 1.00 69.69 73 GLY A O 1
ATOM 530 N N . ILE A 1 74 ? -21.051 -8.093 25.032 1.00 70.88 74 ILE A N 1
ATOM 531 C CA . ILE A 1 74 ? -22.480 -8.232 25.410 1.00 70.88 74 ILE A CA 1
ATOM 532 C C . ILE A 1 74 ? -22.673 -8.262 26.939 1.00 70.88 74 ILE A C 1
ATOM 534 O O . ILE A 1 74 ? -23.628 -7.702 27.475 1.00 70.88 74 ILE A O 1
ATOM 538 N N . GLU A 1 75 ? -21.743 -8.878 27.665 1.00 76.69 75 GLU A N 1
ATOM 539 C CA . GLU A 1 75 ? -21.825 -9.046 29.121 1.00 76.69 75 GLU A CA 1
ATOM 540 C C . GLU A 1 75 ? -21.521 -7.765 29.918 1.00 76.69 75 GLU A C 1
ATOM 542 O O . GLU A 1 75 ? -21.829 -7.694 31.112 1.00 76.69 75 GLU A O 1
ATOM 547 N N . LEU A 1 76 ? -20.929 -6.749 29.278 1.00 83.12 76 LEU A N 1
ATOM 548 C CA . LEU A 1 76 ? -20.533 -5.493 29.925 1.00 83.12 76 LEU A CA 1
ATOM 549 C C . LEU A 1 76 ? -21.706 -4.526 30.132 1.00 83.12 76 LEU A C 1
ATOM 551 O O . LEU A 1 76 ? -21.591 -3.575 30.899 1.00 83.12 76 LEU A O 1
ATOM 555 N N . ASN A 1 77 ? -22.855 -4.795 29.517 1.00 81.50 77 ASN A N 1
ATOM 556 C CA . ASN A 1 77 ? -24.049 -3.957 29.632 1.00 81.50 77 ASN A CA 1
ATOM 557 C C . ASN A 1 77 ? -24.821 -4.170 30.949 1.00 81.50 77 ASN A C 1
ATOM 559 O O . ASN A 1 77 ? -25.800 -3.488 31.241 1.00 81.50 77 ASN A O 1
ATOM 563 N N . GLN A 1 78 ? -24.401 -5.129 31.780 1.00 82.50 78 GLN A N 1
ATOM 564 C CA . GLN A 1 78 ? -25.073 -5.419 33.042 1.00 82.50 78 GLN A CA 1
ATOM 565 C C . GLN A 1 78 ? -24.448 -4.654 34.221 1.00 82.50 78 GLN A C 1
ATOM 567 O O . GLN A 1 78 ? -23.223 -4.689 34.405 1.00 82.50 78 GLN A O 1
ATOM 572 N N . PRO A 1 79 ? -25.264 -4.061 35.115 1.00 81.88 79 PRO A N 1
ATOM 573 C CA . PRO A 1 79 ? -24.779 -3.551 36.394 1.00 81.88 79 PRO A CA 1
ATOM 574 C C . PRO A 1 79 ? -23.996 -4.629 37.175 1.00 81.88 79 PRO A C 1
ATOM 576 O O . PRO A 1 79 ? -24.294 -5.824 37.041 1.00 81.88 79 PRO A O 1
ATOM 579 N N . PRO A 1 80 ? -22.984 -4.261 37.985 1.00 86.00 80 PRO A N 1
ATOM 580 C CA . PRO A 1 80 ? -22.512 -2.909 38.316 1.00 86.00 80 PRO A CA 1
ATOM 581 C C . PRO A 1 80 ? -21.395 -2.368 37.388 1.00 86.00 80 PRO A C 1
ATOM 583 O O . PRO A 1 80 ? -20.560 -1.585 37.834 1.00 86.00 80 PRO A O 1
ATOM 586 N N . PHE A 1 81 ? -21.321 -2.783 36.116 1.00 90.50 81 PHE A N 1
ATOM 587 C CA . PHE A 1 81 ? -20.242 -2.342 35.222 1.00 90.50 81 PHE A CA 1
ATOM 588 C C . PHE A 1 81 ? -20.284 -0.819 34.943 1.00 90.50 81 PHE A C 1
ATOM 590 O O . PHE A 1 81 ? -21.357 -0.289 34.639 1.00 90.50 81 PHE A O 1
ATOM 597 N N . PRO A 1 82 ? -19.147 -0.091 35.003 1.00 92.06 82 PRO A N 1
ATOM 598 C CA . PRO A 1 82 ? -19.094 1.357 34.781 1.00 92.06 82 PRO A CA 1
ATOM 599 C C . PRO A 1 82 ? -19.136 1.715 33.280 1.00 92.06 82 PRO A C 1
ATOM 601 O O . PRO A 1 82 ? -18.198 2.311 32.746 1.00 92.06 82 PRO A O 1
ATOM 604 N N . ILE A 1 83 ? -20.228 1.359 32.595 1.00 91.56 83 ILE A N 1
ATOM 605 C CA . ILE A 1 83 ? -20.332 1.406 31.126 1.00 91.56 83 ILE A CA 1
ATOM 606 C C . ILE A 1 83 ? -20.075 2.796 30.535 1.00 91.56 83 ILE A C 1
ATOM 608 O O . ILE A 1 83 ? -19.354 2.914 29.551 1.00 91.56 83 ILE A O 1
ATOM 612 N N . GLU A 1 84 ? -20.585 3.863 31.153 1.00 91.12 84 GLU A N 1
ATOM 613 C CA . GLU A 1 84 ? -20.407 5.226 30.629 1.00 91.12 84 GLU A CA 1
ATOM 614 C C . GLU A 1 84 ? -18.943 5.678 30.681 1.00 91.12 84 GLU A C 1
ATOM 616 O O . GLU A 1 84 ? -18.434 6.278 29.735 1.00 91.12 84 GLU A O 1
ATOM 621 N N . GLN A 1 85 ? -18.230 5.333 31.757 1.00 92.19 85 GLN A N 1
ATOM 622 C CA . GLN A 1 85 ? -16.810 5.654 31.885 1.00 92.19 85 GLN A CA 1
ATOM 623 C C . GLN A 1 85 ? -15.959 4.797 30.948 1.00 92.19 85 GLN A C 1
ATOM 625 O O . GLN A 1 85 ? -15.015 5.304 30.345 1.00 92.19 85 GLN A O 1
ATOM 630 N N . PHE A 1 86 ? -16.324 3.524 30.774 1.00 92.94 86 PHE A N 1
ATOM 631 C CA . PHE A 1 86 ? -15.711 2.655 29.777 1.00 92.94 86 PHE A CA 1
ATOM 632 C C . PHE A 1 86 ? -15.869 3.229 28.363 1.00 92.94 86 PHE A C 1
ATOM 634 O O . PHE A 1 86 ? -14.874 3.407 27.664 1.00 92.94 86 PHE A O 1
ATOM 641 N N . ARG A 1 87 ? -17.093 3.602 27.959 1.00 91.62 87 ARG A N 1
ATOM 642 C CA . ARG A 1 87 ? -17.355 4.229 26.654 1.00 91.62 87 ARG A CA 1
ATOM 643 C C . ARG A 1 87 ? -16.552 5.515 26.476 1.00 91.62 87 ARG A C 1
ATOM 645 O O . ARG A 1 87 ? -15.971 5.710 25.412 1.00 91.62 87 ARG A O 1
ATOM 652 N N . PHE A 1 88 ? -16.482 6.367 27.503 1.00 92.44 88 PHE A N 1
ATOM 653 C CA . PHE A 1 88 ? -15.675 7.585 27.446 1.00 92.44 88 PHE A CA 1
ATOM 654 C C . PHE A 1 88 ? -14.202 7.264 27.172 1.00 92.44 88 PHE A C 1
ATOM 656 O O . PHE A 1 88 ? -13.631 7.791 26.223 1.00 92.44 88 PHE A O 1
ATOM 663 N N . VAL A 1 89 ? -13.601 6.362 27.956 1.00 93.56 89 VAL A N 1
ATOM 664 C CA . VAL A 1 89 ? -12.200 5.942 27.791 1.00 93.56 89 VAL A CA 1
ATOM 665 C C . VAL A 1 89 ? -11.956 5.374 26.394 1.00 93.56 89 VAL A C 1
ATOM 667 O O . VAL A 1 89 ? -10.978 5.752 25.754 1.00 93.56 89 VAL A O 1
ATOM 670 N N . VAL A 1 90 ? -12.858 4.530 25.891 1.00 93.25 90 VAL A N 1
ATOM 671 C CA . VAL A 1 90 ? -12.763 3.952 24.545 1.00 93.25 90 VAL A CA 1
ATOM 672 C C . VAL A 1 90 ? -12.802 5.035 23.467 1.00 93.25 90 VAL A C 1
ATOM 674 O O . VAL A 1 90 ? -11.931 5.067 22.601 1.00 93.25 90 VAL A O 1
ATOM 677 N N . VAL A 1 91 ? -13.770 5.953 23.520 1.00 93.00 91 VAL A N 1
ATOM 678 C CA . VAL A 1 91 ? -13.891 7.045 22.540 1.00 93.00 91 VAL A CA 1
ATOM 679 C C . VAL A 1 91 ? -12.690 7.988 22.612 1.00 93.00 91 VAL A C 1
ATOM 681 O O . VAL A 1 91 ? -12.187 8.410 21.571 1.00 93.00 91 VAL A O 1
ATOM 684 N N . SER A 1 92 ? -12.206 8.311 23.811 1.00 92.50 92 SER A N 1
ATOM 685 C CA . SER A 1 92 ? -11.010 9.134 23.992 1.00 92.50 92 SER A CA 1
ATOM 686 C C . SER A 1 92 ? -9.762 8.448 23.447 1.00 92.50 92 SER A C 1
ATOM 688 O O . SER A 1 92 ? -9.039 9.074 22.681 1.00 92.50 92 SER A O 1
ATOM 690 N N . CYS A 1 93 ? -9.552 7.164 23.758 1.00 91.44 93 CYS A N 1
ATOM 691 C CA . CYS A 1 93 ? -8.452 6.374 23.207 1.00 91.44 93 CYS A CA 1
ATOM 692 C C . CYS A 1 93 ? -8.526 6.357 21.676 1.00 91.44 93 CYS A C 1
ATOM 694 O O . CYS A 1 93 ? -7.571 6.748 21.015 1.00 91.44 93 CYS A O 1
ATOM 696 N N . LEU A 1 94 ? -9.689 6.040 21.089 1.00 91.31 94 LEU A N 1
ATOM 697 C CA . LEU A 1 94 ? -9.875 6.092 19.637 1.00 91.31 94 LEU A CA 1
ATOM 698 C C . LEU A 1 94 ? -9.548 7.457 19.041 1.00 91.31 94 LEU A C 1
ATOM 700 O O . LEU A 1 94 ? -9.208 7.495 17.874 1.00 91.31 94 LEU A O 1
ATOM 704 N N . ASN A 1 95 ? -9.667 8.570 19.761 1.00 90.00 95 ASN A N 1
ATOM 705 C CA . ASN A 1 95 ? -9.396 9.911 19.234 1.00 90.00 95 ASN A CA 1
ATOM 706 C C . ASN A 1 95 ? -7.974 10.419 19.489 1.00 90.00 95 ASN A C 1
ATOM 708 O O . ASN A 1 95 ? -7.613 11.462 18.952 1.00 90.00 95 ASN A O 1
ATOM 712 N N . GLU A 1 96 ? -7.167 9.697 20.258 1.00 86.56 96 GLU A N 1
ATOM 713 C CA . GLU A 1 96 ? -5.794 10.089 20.548 1.00 86.56 96 GLU A CA 1
ATOM 714 C C . GLU A 1 96 ? -4.904 9.931 19.307 1.00 86.56 96 GLU A C 1
ATOM 716 O O . GLU A 1 96 ? -4.926 8.899 18.620 1.00 86.56 96 GLU A O 1
ATOM 721 N N . GLU A 1 97 ? -4.116 10.962 19.003 1.00 74.06 97 GLU A N 1
ATOM 722 C CA . GLU A 1 97 ? -3.164 10.930 17.897 1.00 74.06 97 GLU A CA 1
ATOM 723 C C . GLU A 1 97 ? -2.094 9.869 18.180 1.00 74.06 97 GLU A C 1
ATOM 725 O O . GLU A 1 97 ? -1.443 9.865 19.222 1.00 74.06 97 GLU A O 1
ATOM 730 N N . SER A 1 98 ? -1.929 8.913 17.264 1.00 65.75 98 SER A N 1
ATOM 731 C CA . SER A 1 98 ? -0.840 7.945 17.370 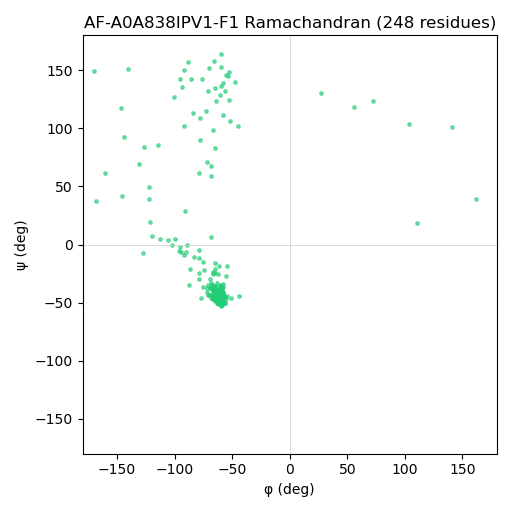1.00 65.75 98 SER A CA 1
ATOM 732 C C . SER A 1 98 ? 0.412 8.560 16.764 1.00 65.75 98 SER A C 1
ATOM 734 O O . SER A 1 98 ? 0.478 8.760 15.549 1.00 65.75 98 SER A O 1
ATOM 736 N N . ASN A 1 99 ? 1.418 8.824 17.597 1.00 56.12 99 ASN A N 1
ATOM 737 C CA . ASN A 1 99 ? 2.760 9.188 17.154 1.00 56.12 99 ASN A CA 1
ATOM 738 C C . ASN A 1 99 ? 3.449 7.945 16.569 1.00 56.12 99 ASN A C 1
ATOM 740 O O . ASN A 1 99 ? 4.370 7.384 17.150 1.00 56.12 99 ASN A O 1
ATOM 744 N N . ALA A 1 100 ? 3.006 7.482 15.398 1.00 51.12 100 ALA A N 1
ATOM 745 C CA . ALA A 1 100 ? 3.575 6.313 14.719 1.00 51.12 100 ALA A CA 1
ATOM 746 C C . ALA A 1 100 ? 5.014 6.544 14.190 1.00 51.12 100 ALA A C 1
ATOM 748 O O . ALA A 1 100 ? 5.574 5.695 13.500 1.00 51.12 100 ALA A O 1
ATOM 749 N N . ALA A 1 101 ? 5.631 7.684 14.513 1.00 41.72 101 ALA A N 1
ATOM 750 C CA . ALA A 1 101 ? 7.015 8.008 14.207 1.00 41.72 101 ALA A CA 1
ATOM 751 C C . ALA A 1 101 ? 7.836 8.131 15.504 1.00 41.72 101 ALA A C 1
ATOM 753 O O . ALA A 1 101 ? 8.054 9.231 16.000 1.00 41.72 101 ALA A O 1
ATOM 754 N N . GLY A 1 102 ? 8.340 7.003 16.017 1.00 40.72 102 GLY A N 1
ATOM 755 C CA . GLY A 1 102 ? 9.607 7.012 16.759 1.00 40.72 102 GLY A CA 1
ATOM 756 C C . GLY A 1 102 ? 9.616 6.767 18.270 1.00 40.72 102 GLY A C 1
ATOM 757 O O . GLY A 1 102 ? 10.641 7.066 18.874 1.00 40.72 102 GLY A O 1
ATOM 758 N N . GLU A 1 103 ? 8.593 6.191 18.903 1.00 36.72 103 GLU A N 1
ATOM 759 C CA . GLU A 1 103 ? 8.733 5.785 20.313 1.00 36.72 103 GLU A CA 1
ATOM 760 C C . GLU A 1 103 ? 9.218 4.335 20.454 1.00 36.72 103 GLU A C 1
ATOM 762 O O . GLU A 1 103 ? 8.479 3.364 20.302 1.00 36.72 103 GLU A O 1
ATOM 767 N N . GLN A 1 104 ? 10.516 4.204 20.752 1.00 36.53 104 GLN A N 1
ATOM 768 C CA . GLN A 1 104 ? 11.083 3.028 21.414 1.00 36.53 104 GLN A CA 1
ATOM 769 C C . GLN A 1 104 ? 10.344 2.778 22.740 1.00 36.53 104 GLN A C 1
ATOM 771 O O . GLN A 1 104 ? 9.979 3.742 23.415 1.00 36.53 104 GLN A O 1
ATOM 776 N N . PRO A 1 105 ? 10.159 1.512 23.157 1.00 38.56 105 PRO A N 1
ATOM 777 C CA . PRO A 1 105 ? 9.450 1.193 24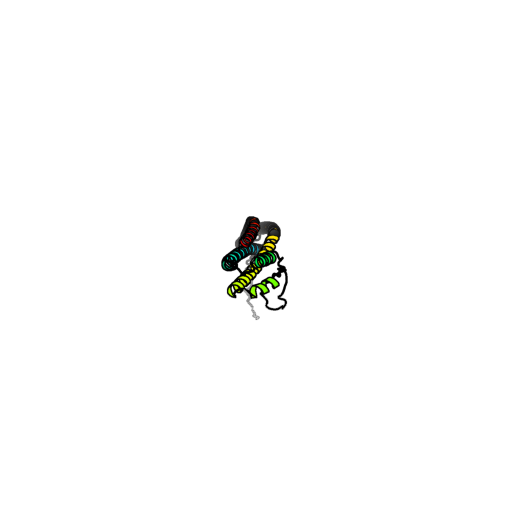.387 1.00 38.56 105 PRO A CA 1
ATOM 778 C C . PRO A 1 105 ? 10.261 1.689 25.591 1.00 38.56 105 PRO A C 1
ATOM 780 O O . PRO A 1 105 ? 11.226 1.063 26.029 1.00 38.56 105 PRO A O 1
ATOM 783 N N . GLY A 1 106 ? 9.887 2.856 26.111 1.00 34.41 106 GLY A N 1
ATOM 784 C CA . GLY A 1 106 ? 10.398 3.390 27.364 1.00 34.41 106 GLY A CA 1
ATOM 785 C C . GLY A 1 106 ? 9.816 2.605 28.534 1.00 34.41 106 GLY A C 1
ATOM 786 O O . GLY A 1 106 ? 8.612 2.642 28.776 1.00 34.41 106 GLY A O 1
ATOM 787 N N . ASN A 1 107 ? 10.683 1.898 29.260 1.00 39.25 107 ASN A N 1
ATOM 788 C CA . ASN A 1 107 ? 10.382 1.161 30.487 1.00 39.25 107 ASN A CA 1
ATOM 789 C C . ASN A 1 107 ? 9.510 1.969 31.464 1.00 39.25 107 ASN A C 1
ATOM 791 O O . ASN A 1 107 ? 10.031 2.787 32.218 1.00 39.25 107 ASN A O 1
ATOM 795 N N . THR A 1 108 ? 8.208 1.682 31.524 1.00 34.28 108 THR A N 1
ATOM 796 C CA . THR A 1 108 ? 7.365 1.993 32.686 1.00 34.28 108 THR A CA 1
ATOM 797 C C . THR A 1 108 ? 6.285 0.920 32.855 1.00 34.28 108 THR A C 1
ATOM 799 O O . THR A 1 108 ? 5.489 0.699 31.957 1.00 34.28 108 THR A O 1
ATOM 802 N N . VAL A 1 109 ? 6.367 0.236 34.004 1.00 34.97 109 VAL A N 1
ATOM 803 C CA . VAL A 1 109 ? 5.392 -0.570 34.778 1.00 34.97 109 VAL A CA 1
ATOM 804 C C . VAL A 1 109 ? 4.216 -1.250 34.030 1.00 34.97 109 VAL A C 1
ATOM 806 O O . VAL A 1 109 ? 3.449 -0.584 33.342 1.00 34.97 109 VAL A O 1
ATOM 809 N N . PRO A 1 110 ? 3.972 -2.564 34.244 1.00 39.59 110 PRO A N 1
ATOM 810 C CA . PRO A 1 110 ? 2.912 -3.304 33.565 1.00 39.59 110 PRO A CA 1
ATOM 811 C C . PRO A 1 110 ? 1.538 -3.005 34.183 1.00 39.59 110 PRO A C 1
ATOM 813 O O . PRO A 1 110 ? 1.083 -3.700 35.089 1.00 39.59 110 PRO A O 1
ATOM 816 N N . SER A 1 111 ? 0.846 -1.989 33.677 1.00 43.47 111 SER A N 1
ATOM 817 C CA . SER A 1 111 ? -0.580 -1.771 33.943 1.00 43.47 111 SER A CA 1
ATOM 818 C C . SER A 1 111 ? -1.323 -1.644 32.617 1.00 43.47 111 SER A C 1
ATOM 820 O O . SER A 1 111 ? -1.535 -0.542 32.138 1.00 43.47 111 SER A O 1
ATOM 822 N N . ALA A 1 112 ? -1.681 -2.794 32.032 1.00 52.97 112 ALA A N 1
ATOM 823 C CA . ALA A 1 112 ? -2.248 -2.944 30.689 1.00 52.97 112 ALA A CA 1
ATOM 824 C C . ALA A 1 112 ? -1.355 -2.331 29.589 1.00 52.97 112 ALA A C 1
ATOM 826 O O . ALA A 1 112 ? -1.084 -1.142 29.568 1.00 52.97 112 ALA A O 1
ATOM 827 N N . GLU A 1 113 ? -0.874 -3.151 28.658 1.00 71.88 113 GLU A N 1
ATOM 828 C CA . GLU A 1 113 ? -0.055 -2.732 27.506 1.00 71.88 113 GLU A CA 1
ATOM 829 C C . GLU A 1 113 ? -0.878 -1.887 26.503 1.00 71.88 113 GLU A C 1
ATOM 831 O O . GLU A 1 113 ? -1.075 -2.288 25.363 1.00 71.88 113 GLU A O 1
ATOM 836 N N . LEU A 1 114 ? -1.445 -0.765 26.944 1.00 79.69 114 LEU A N 1
ATOM 837 C CA . LEU A 1 114 ? -2.196 0.188 26.135 1.00 79.69 114 LEU A CA 1
ATOM 838 C C . LEU A 1 114 ? -1.273 1.362 25.815 1.00 79.69 114 LEU A C 1
ATOM 840 O O . LEU A 1 114 ? -0.685 1.958 26.720 1.00 79.69 114 LEU A O 1
ATOM 844 N N . LEU A 1 115 ? -1.147 1.701 24.532 1.00 83.81 115 LEU A N 1
ATOM 845 C CA . LEU A 1 115 ? -0.382 2.871 24.106 1.00 83.81 115 LEU A CA 1
ATOM 846 C C . LEU A 1 115 ? -1.172 4.173 24.292 1.00 83.81 115 LEU A C 1
ATOM 848 O O . LEU A 1 115 ? -0.565 5.214 24.522 1.00 83.81 115 LEU A O 1
ATOM 852 N N . CYS A 1 116 ? -2.503 4.133 24.203 1.00 84.75 116 CYS A N 1
ATOM 853 C CA . CYS A 1 116 ? -3.348 5.292 24.492 1.00 84.75 116 CYS A CA 1
ATOM 854 C C . CYS A 1 116 ? -3.481 5.554 26.003 1.00 84.75 116 CYS A C 1
ATOM 856 O O . CYS A 1 116 ? -3.586 4.619 26.802 1.00 84.75 116 CYS A O 1
ATOM 858 N N . ARG A 1 117 ? -3.513 6.832 26.405 1.00 87.50 117 ARG A N 1
ATOM 859 C CA . ARG A 1 117 ? -3.610 7.267 27.812 1.00 87.50 117 ARG A CA 1
ATOM 860 C C . ARG A 1 117 ? -4.705 8.327 28.015 1.00 87.50 117 ARG A C 1
ATOM 862 O O . ARG A 1 117 ? -4.410 9.486 28.313 1.00 87.50 117 ARG A O 1
ATOM 869 N N . PRO A 1 118 ? -5.993 7.956 27.890 1.00 87.81 118 PRO A N 1
ATOM 870 C CA . PRO A 1 118 ? -7.095 8.891 28.090 1.00 87.81 118 PRO A CA 1
ATOM 871 C C . PRO A 1 118 ? -7.259 9.295 29.568 1.00 87.81 118 PRO A C 1
ATOM 873 O O . PRO A 1 118 ? -6.996 8.511 30.477 1.00 87.81 118 PRO A O 1
ATOM 876 N N . THR A 1 119 ? -7.785 10.502 29.806 1.00 82.75 119 THR A N 1
ATOM 877 C CA . THR A 1 119 ? -7.852 11.194 31.116 1.00 82.75 119 THR A CA 1
ATOM 878 C C . THR A 1 119 ? -8.525 10.418 32.263 1.00 82.75 119 THR A C 1
ATOM 880 O O . THR A 1 119 ? -8.289 10.748 33.418 1.00 82.75 119 THR A O 1
ATOM 883 N N . PHE A 1 120 ? -9.323 9.380 31.987 1.00 88.75 120 PHE A N 1
ATOM 884 C CA . PHE A 1 120 ? -10.008 8.572 33.013 1.00 88.75 120 PHE A CA 1
ATOM 885 C C . PHE A 1 120 ? -9.659 7.078 32.967 1.00 88.75 120 PHE A C 1
ATOM 887 O O . PHE A 1 120 ? -10.426 6.258 33.479 1.00 88.75 120 PHE A O 1
ATOM 894 N N . LEU A 1 121 ? -8.540 6.707 32.334 1.00 90.88 121 LEU A N 1
ATOM 895 C CA . LEU A 1 121 ? -8.114 5.308 32.269 1.00 90.88 121 LEU A CA 1
ATOM 896 C C . LEU A 1 121 ? -7.859 4.738 33.670 1.00 90.88 121 LEU A C 1
ATOM 898 O O . LEU A 1 121 ? -8.415 3.696 34.001 1.00 90.88 121 LEU A O 1
ATOM 902 N N . ASP A 1 122 ? -7.091 5.437 34.505 1.00 90.44 122 ASP A N 1
ATOM 903 C CA . ASP A 1 122 ? -6.727 4.956 35.845 1.00 90.44 122 ASP A CA 1
ATOM 904 C C . ASP A 1 122 ? -7.962 4.763 36.738 1.00 90.44 122 ASP A C 1
ATOM 906 O O . ASP A 1 122 ? -8.133 3.716 37.365 1.00 90.44 122 ASP A O 1
ATOM 910 N N . ASP A 1 123 ? -8.886 5.727 36.719 1.00 92.31 123 ASP A N 1
ATOM 911 C CA . ASP A 1 123 ? -10.156 5.637 37.445 1.00 92.31 123 ASP A CA 1
ATOM 912 C C . ASP A 1 123 ? -11.018 4.461 36.963 1.00 92.31 123 ASP A C 1
ATOM 914 O O . ASP A 1 123 ? -11.666 3.784 37.768 1.00 92.31 123 ASP A O 1
ATOM 918 N N . LEU A 1 124 ? -11.042 4.204 35.649 1.00 93.38 124 LEU A N 1
ATOM 919 C CA . LEU A 1 124 ? -11.728 3.044 35.088 1.00 93.38 124 LEU A CA 1
ATOM 920 C C . LEU A 1 124 ? -11.076 1.750 35.581 1.00 93.38 124 LEU A C 1
ATOM 922 O O . LEU A 1 124 ? -11.792 0.860 36.035 1.00 93.38 124 LEU A O 1
ATOM 926 N N . LEU A 1 125 ? -9.74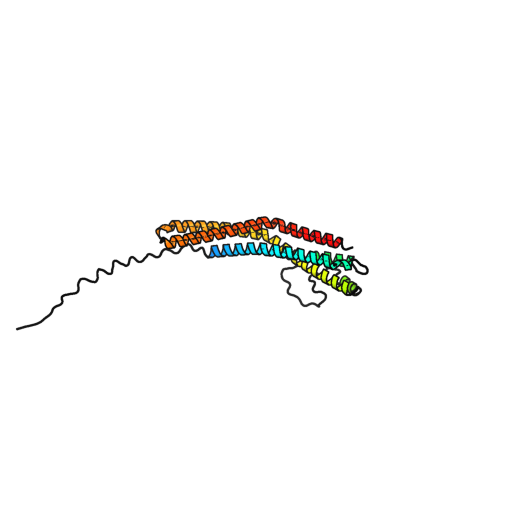6 1.646 35.522 1.00 92.94 125 LEU A N 1
ATOM 927 C CA . LEU A 1 125 ? -9.011 0.460 35.961 1.00 92.94 125 LEU A CA 1
ATOM 928 C C . LEU A 1 125 ? -9.296 0.140 37.431 1.00 92.94 125 LEU A C 1
ATOM 930 O O . LEU A 1 125 ? -9.598 -1.013 37.733 1.00 92.94 125 LEU A O 1
ATOM 934 N N . LEU A 1 126 ? -9.312 1.150 38.308 1.00 93.12 126 LEU A N 1
ATOM 935 C CA . LEU A 1 126 ? -9.684 1.002 39.720 1.00 93.12 126 LEU A CA 1
ATOM 936 C C . LEU A 1 126 ? -11.125 0.501 39.895 1.00 93.12 126 LEU A C 1
ATOM 938 O O . LEU A 1 126 ? -11.389 -0.386 40.706 1.00 93.12 126 LEU A O 1
ATOM 942 N N . ARG A 1 127 ? -12.082 1.027 39.121 1.00 91.94 127 ARG A N 1
ATOM 943 C CA . ARG A 1 127 ? -13.478 0.556 39.176 1.00 91.94 127 ARG A CA 1
ATOM 944 C C . ARG A 1 127 ? -13.631 -0.869 38.657 1.00 91.94 127 ARG A C 1
ATOM 946 O O . ARG A 1 127 ? -14.436 -1.622 39.198 1.00 91.94 127 ARG A O 1
ATOM 953 N N . LEU A 1 128 ? -12.854 -1.259 37.648 1.00 92.19 128 LEU A N 1
ATOM 954 C CA . LEU A 1 128 ? -12.852 -2.625 37.126 1.00 92.19 128 LEU A CA 1
ATOM 955 C C . LEU A 1 128 ? -12.349 -3.650 38.156 1.00 92.19 128 LEU A C 1
ATOM 957 O O . LEU A 1 128 ? -12.700 -4.820 38.042 1.00 92.19 128 LEU A O 1
ATOM 961 N N . GLU A 1 129 ? -11.594 -3.249 39.184 1.00 92.56 129 GLU A N 1
ATOM 962 C CA . GLU A 1 129 ? -11.199 -4.149 40.284 1.00 92.56 129 GLU A CA 1
ATOM 963 C C . GLU A 1 129 ? -12.381 -4.596 41.151 1.00 92.56 129 GLU A C 1
ATOM 965 O O . GLU A 1 129 ? -12.321 -5.652 41.776 1.00 92.56 129 GLU A O 1
ATOM 970 N N . GLN A 1 130 ? -13.464 -3.816 41.163 1.00 92.44 130 GLN A N 1
ATOM 971 C CA . GLN A 1 130 ? -14.683 -4.095 41.929 1.00 92.44 130 GLN A CA 1
ATOM 972 C C . GLN A 1 130 ? -15.705 -4.921 41.129 1.00 92.44 130 GLN A C 1
ATOM 974 O O . GLN A 1 130 ? -16.742 -5.327 41.654 1.00 92.44 130 GLN A O 1
ATOM 979 N N . VAL A 1 131 ? -15.431 -5.155 39.845 1.00 91.50 131 VAL A N 1
ATOM 980 C CA . VAL A 1 131 ? -16.279 -5.904 38.915 1.00 91.50 131 VAL A CA 1
ATOM 981 C C . VAL A 1 131 ? -15.867 -7.389 38.935 1.00 91.50 131 VAL A C 1
ATOM 983 O O . VAL A 1 131 ? -14.690 -7.686 39.151 1.00 91.50 131 VAL A O 1
ATOM 986 N N . PRO A 1 132 ? -16.788 -8.348 38.685 1.00 92.50 132 PRO A N 1
ATOM 987 C CA . PRO A 1 132 ? -16.425 -9.755 38.525 1.00 92.50 132 PRO A CA 1
ATOM 988 C C . PRO A 1 132 ? -15.235 -9.960 37.569 1.00 92.50 132 PRO A C 1
ATOM 990 O O . PRO A 1 132 ? -15.180 -9.302 36.523 1.00 92.50 132 PRO A O 1
ATOM 993 N N . PRO A 1 133 ? -14.307 -10.885 37.884 1.00 90.88 133 PRO A N 1
ATOM 994 C CA . PRO A 1 133 ? -13.030 -11.015 37.180 1.00 90.88 133 PRO A CA 1
ATOM 995 C C . PRO A 1 133 ? -13.190 -11.255 35.676 1.00 90.88 133 PRO A C 1
ATOM 997 O O . PRO A 1 133 ? -12.413 -10.714 34.893 1.00 90.88 133 PRO A O 1
ATOM 1000 N N . GLU A 1 134 ? -14.231 -11.977 35.258 1.00 90.38 134 GLU A N 1
ATOM 1001 C CA . GLU A 1 134 ? -14.488 -12.220 33.836 1.00 90.38 134 GLU A CA 1
ATOM 1002 C C . GLU A 1 134 ? -14.858 -10.949 33.077 1.00 90.38 134 GLU A C 1
ATOM 1004 O O . GLU A 1 134 ? -14.271 -10.657 32.040 1.00 90.38 134 GLU A O 1
ATOM 1009 N N . ARG A 1 135 ? -15.744 -10.117 33.634 1.00 90.25 135 ARG A N 1
ATOM 1010 C CA . ARG A 1 135 ? -16.105 -8.830 33.020 1.00 90.25 135 ARG A CA 1
ATOM 1011 C C . ARG A 1 135 ? -14.926 -7.858 33.020 1.00 90.25 135 ARG A C 1
ATOM 1013 O O . ARG A 1 135 ? -14.755 -7.113 32.059 1.00 90.25 135 ARG A O 1
ATOM 1020 N N . ARG A 1 136 ? -14.087 -7.877 34.065 1.00 91.38 136 ARG A N 1
ATOM 1021 C CA . ARG A 1 136 ? -12.826 -7.117 34.093 1.00 91.38 136 ARG A CA 1
ATOM 1022 C C . ARG A 1 136 ? -11.907 -7.552 32.953 1.00 91.38 136 ARG A C 1
ATOM 1024 O O . ARG A 1 136 ? -11.413 -6.694 32.228 1.00 91.38 136 ARG A O 1
ATOM 1031 N N . ARG A 1 137 ? -11.683 -8.859 32.789 1.00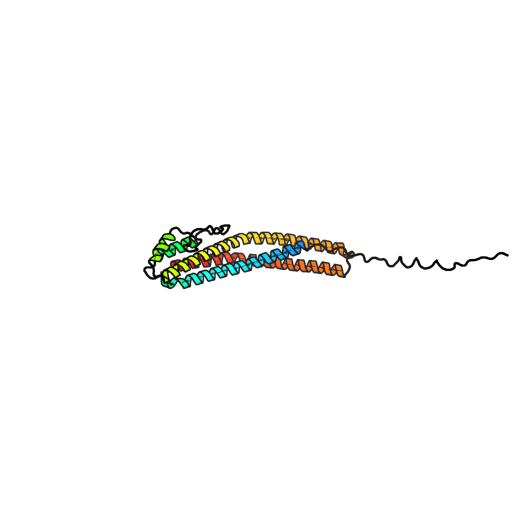 91.12 137 ARG A N 1
ATOM 1032 C CA . ARG A 1 137 ? -10.843 -9.409 31.718 1.00 91.12 137 ARG A CA 1
ATOM 1033 C C . ARG A 1 137 ? -11.370 -9.000 30.343 1.00 91.12 137 ARG A C 1
ATOM 1035 O O . ARG A 1 137 ? -10.609 -8.436 29.564 1.00 91.12 137 ARG A O 1
ATOM 1042 N N . THR A 1 138 ? -12.667 -9.172 30.098 1.00 91.56 138 THR A N 1
ATOM 1043 C CA . THR A 1 138 ? -13.328 -8.751 28.855 1.00 91.56 138 THR A CA 1
ATOM 1044 C C . THR A 1 138 ? -13.155 -7.255 28.586 1.00 91.56 138 THR A C 1
ATOM 1046 O O . THR A 1 138 ? -12.792 -6.865 27.480 1.00 91.56 138 THR A O 1
ATOM 1049 N N . ALA A 1 139 ? -13.346 -6.394 29.591 1.00 92.00 139 ALA A N 1
ATOM 1050 C CA . ALA A 1 139 ? -13.151 -4.954 29.431 1.00 92.00 139 ALA A CA 1
ATOM 1051 C C . ALA A 1 139 ? -11.700 -4.599 29.071 1.00 92.00 139 ALA A C 1
ATOM 1053 O O . ALA A 1 139 ? -11.473 -3.770 28.193 1.00 92.00 139 ALA A O 1
ATOM 1054 N N . LEU A 1 140 ? -10.715 -5.244 29.703 1.00 92.19 140 LEU A N 1
ATOM 1055 C CA . LEU A 1 140 ? -9.300 -5.043 29.379 1.00 92.19 140 LEU A CA 1
ATOM 1056 C C . LEU A 1 140 ? -8.959 -5.530 27.963 1.00 92.19 140 LEU A C 1
ATOM 1058 O O . LEU A 1 140 ? -8.240 -4.842 27.243 1.00 92.19 140 LEU A O 1
ATOM 1062 N N . GLU A 1 141 ? -9.492 -6.677 27.542 1.00 91.75 141 GLU A N 1
ATOM 1063 C CA . GLU A 1 141 ? -9.347 -7.185 26.171 1.00 91.75 141 GLU A CA 1
ATOM 1064 C C . GLU A 1 141 ? -9.959 -6.216 25.149 1.00 91.75 141 GLU A C 1
ATOM 1066 O O . GLU A 1 141 ? -9.339 -5.915 24.130 1.00 91.75 141 GLU A O 1
ATOM 1071 N N . MET A 1 142 ? -11.132 -5.652 25.444 1.00 91.62 142 MET A N 1
ATOM 1072 C CA . MET A 1 142 ? -11.756 -4.640 24.592 1.00 91.62 142 MET A CA 1
ATOM 1073 C C . MET A 1 142 ? -10.948 -3.340 24.528 1.00 91.62 142 MET A C 1
ATOM 1075 O O . MET A 1 142 ? -10.835 -2.765 23.448 1.00 91.62 142 MET A O 1
ATOM 1079 N N . LEU A 1 143 ? -10.351 -2.885 25.635 1.00 92.44 143 LEU A N 1
ATOM 1080 C CA . LEU A 1 143 ? -9.452 -1.724 25.619 1.00 92.44 143 LEU A CA 1
ATOM 1081 C C . LEU A 1 143 ? -8.217 -1.978 24.742 1.00 92.44 143 LEU A C 1
ATOM 1083 O O . LEU A 1 143 ? -7.824 -1.089 23.989 1.00 92.44 143 LEU A O 1
ATOM 1087 N N . LYS A 1 144 ? -7.651 -3.194 24.774 1.00 92.31 144 LYS A N 1
ATOM 1088 C CA . LYS A 1 144 ? -6.542 -3.582 23.883 1.00 92.31 144 LYS A CA 1
ATOM 1089 C C . LYS A 1 144 ? -6.959 -3.539 22.412 1.00 92.31 144 LYS A C 1
ATOM 1091 O O . LYS A 1 144 ? -6.272 -2.922 21.606 1.00 92.31 144 LYS A O 1
ATOM 1096 N N . LEU A 1 145 ? -8.121 -4.105 22.075 1.00 93.00 145 LEU A N 1
ATOM 1097 C CA . LEU A 1 145 ? -8.666 -4.048 20.710 1.00 93.00 145 LEU A CA 1
ATOM 1098 C C . LEU A 1 145 ? -8.879 -2.610 20.223 1.00 93.00 145 LEU A C 1
ATOM 1100 O O . LEU A 1 145 ? -8.664 -2.313 19.051 1.00 93.00 145 LEU A O 1
ATOM 1104 N N . VAL A 1 146 ? -9.302 -1.713 21.112 1.00 92.94 146 VAL A N 1
ATOM 1105 C CA . VAL A 1 146 ? -9.492 -0.293 20.796 1.00 92.94 146 VAL A CA 1
ATOM 1106 C C . VAL A 1 146 ? -8.166 0.406 20.506 1.00 92.94 146 VAL A C 1
ATOM 1108 O O . VAL A 1 146 ? -8.093 1.186 19.554 1.00 92.94 146 VAL A O 1
ATOM 1111 N N . ASP A 1 147 ? -7.120 0.129 21.283 1.00 91.94 147 ASP A N 1
ATOM 1112 C CA . ASP A 1 147 ? -5.795 0.681 21.002 1.00 91.94 147 ASP A CA 1
ATOM 1113 C C . ASP A 1 147 ? -5.221 0.124 19.686 1.00 91.94 147 ASP A C 1
ATOM 1115 O O . ASP A 1 147 ? -4.713 0.892 18.871 1.00 91.94 147 ASP A O 1
ATOM 1119 N N . GLU A 1 148 ? -5.402 -1.170 19.400 1.00 93.12 148 GLU A N 1
ATOM 1120 C CA . GLU A 1 148 ? -5.047 -1.764 18.099 1.00 93.12 148 GLU A CA 1
ATOM 1121 C C . GLU A 1 148 ? -5.806 -1.087 16.937 1.00 93.12 148 GLU A C 1
ATOM 1123 O O . GLU A 1 148 ? -5.198 -0.690 15.941 1.00 93.12 148 GLU A O 1
ATOM 1128 N N . LEU A 1 149 ? -7.122 -0.865 17.074 1.00 94.19 149 LEU A N 1
ATOM 1129 C CA . LEU A 1 149 ? -7.936 -0.136 16.089 1.00 94.19 149 LEU A CA 1
ATOM 1130 C C . LEU A 1 149 ? -7.408 1.281 15.848 1.00 94.19 149 LEU A C 1
ATOM 1132 O O . LEU A 1 149 ? -7.302 1.727 14.702 1.00 94.19 149 LEU A O 1
ATOM 1136 N N . ARG A 1 150 ? -7.067 2.002 16.919 1.00 93.56 150 ARG A N 1
ATOM 1137 C CA . ARG A 1 150 ? -6.503 3.355 16.846 1.00 93.56 150 ARG A CA 1
ATOM 1138 C C . ARG A 1 150 ? -5.184 3.370 16.072 1.00 93.56 150 ARG A C 1
ATOM 1140 O O . ARG A 1 150 ? -5.002 4.238 15.212 1.00 93.56 150 ARG A O 1
ATOM 1147 N N . GLN A 1 151 ? -4.295 2.415 16.346 1.00 92.25 151 GLN A N 1
ATOM 1148 C CA . GLN A 1 151 ? -3.006 2.286 15.665 1.00 92.25 151 GLN A CA 1
ATOM 1149 C C . GLN A 1 151 ? -3.189 2.004 14.169 1.00 92.25 151 GLN A C 1
ATOM 1151 O O . GLN A 1 151 ? -2.654 2.745 13.342 1.00 92.25 151 GLN A O 1
ATOM 1156 N N . VAL A 1 152 ? -4.009 1.010 13.805 1.00 94.19 152 VAL A N 1
ATOM 1157 C CA . VAL A 1 152 ? -4.287 0.674 12.395 1.00 94.19 152 VAL A CA 1
ATOM 1158 C C . VAL A 1 152 ? -4.918 1.862 11.663 1.00 94.19 152 VAL A C 1
ATOM 1160 O O . VAL A 1 152 ? -4.483 2.217 10.567 1.00 94.19 152 VAL A O 1
ATOM 1163 N N . ARG A 1 153 ? -5.874 2.568 12.287 1.00 94.50 153 ARG A N 1
ATOM 1164 C CA . ARG A 1 153 ? -6.474 3.786 11.711 1.00 94.50 153 ARG A CA 1
ATOM 1165 C C . ARG A 1 153 ? -5.436 4.872 11.436 1.00 94.50 153 ARG A C 1
ATOM 1167 O O . ARG A 1 153 ? -5.510 5.538 10.405 1.00 94.50 153 ARG A O 1
ATOM 1174 N N . SER A 1 154 ? -4.507 5.094 12.366 1.00 92.06 154 SER A N 1
ATOM 1175 C CA . SER A 1 154 ? -3.437 6.082 12.192 1.00 92.06 154 SER A CA 1
ATOM 1176 C C . SER A 1 154 ? -2.517 5.706 11.028 1.00 92.06 154 SER A C 1
ATOM 1178 O O . SER A 1 154 ? -2.283 6.538 10.148 1.00 92.06 154 SER A O 1
ATOM 1180 N N . THR A 1 155 ? -2.087 4.443 10.966 1.00 92.62 155 THR A N 1
ATOM 1181 C CA . THR A 1 155 ? -1.279 3.904 9.863 1.00 92.62 155 THR A CA 1
ATOM 1182 C C . THR A 1 155 ? -1.978 4.092 8.518 1.00 92.62 155 THR A C 1
ATOM 1184 O O . THR A 1 155 ? -1.388 4.671 7.602 1.00 92.62 155 THR A O 1
ATOM 1187 N N . LEU A 1 156 ? -3.253 3.703 8.412 1.00 94.75 156 LEU A N 1
ATOM 1188 C CA . LEU A 1 156 ? -4.058 3.883 7.202 1.00 94.75 156 LEU A CA 1
ATOM 1189 C C . LEU A 1 156 ? -4.143 5.356 6.792 1.00 94.75 156 LEU A C 1
ATOM 1191 O O . LEU A 1 156 ? -3.861 5.687 5.642 1.00 94.75 156 LEU A O 1
ATOM 1195 N N . ARG A 1 157 ? -4.463 6.268 7.721 1.00 94.62 157 ARG A N 1
ATOM 1196 C CA . ARG A 1 157 ? -4.533 7.712 7.430 1.00 94.62 157 ARG A CA 1
ATOM 1197 C C . ARG A 1 157 ? -3.214 8.259 6.897 1.00 94.62 157 ARG A C 1
ATOM 1199 O O . ARG A 1 157 ? -3.211 8.995 5.911 1.00 94.62 157 ARG A O 1
ATOM 1206 N N . HIS A 1 158 ? -2.101 7.886 7.524 1.00 93.19 158 HIS A N 1
ATOM 1207 C CA . HIS A 1 158 ? -0.774 8.331 7.109 1.00 93.19 158 HIS A CA 1
ATOM 1208 C C . HIS A 1 158 ? -0.395 7.806 5.722 1.00 93.19 158 HIS A C 1
ATOM 1210 O O . HIS A 1 158 ? 0.121 8.557 4.892 1.00 93.19 158 HIS A O 1
ATOM 1216 N N . ARG A 1 159 ? -0.683 6.530 5.438 1.00 93.75 159 ARG A N 1
ATOM 1217 C CA . ARG A 1 159 ? -0.468 5.933 4.111 1.00 93.75 159 ARG A CA 1
ATOM 1218 C C . ARG A 1 159 ? -1.326 6.619 3.051 1.00 93.75 159 ARG A C 1
ATOM 1220 O O . ARG A 1 159 ? -0.775 7.093 2.061 1.00 93.75 159 ARG A O 1
ATOM 1227 N N . ILE A 1 160 ? -2.633 6.750 3.292 1.00 95.38 160 ILE A N 1
ATOM 1228 C CA . ILE A 1 160 ? -3.596 7.409 2.395 1.00 95.38 160 ILE A CA 1
ATOM 1229 C C . ILE A 1 160 ? -3.143 8.834 2.054 1.00 95.38 160 ILE A C 1
ATOM 1231 O O . ILE A 1 160 ? -3.162 9.223 0.887 1.00 95.38 160 ILE A O 1
ATOM 1235 N N . ALA A 1 161 ? -2.676 9.601 3.043 1.00 95.06 161 ALA A N 1
ATOM 1236 C CA . ALA A 1 161 ? -2.208 10.972 2.837 1.00 95.06 161 ALA A CA 1
ATOM 1237 C C . ALA A 1 161 ? -0.993 11.072 1.892 1.00 95.06 161 ALA A C 1
ATOM 1239 O O . ALA A 1 161 ? -0.786 12.108 1.259 1.00 95.06 161 ALA A O 1
ATOM 1240 N N . ARG A 1 162 ? -0.190 10.006 1.768 1.00 95.62 162 ARG A N 1
ATOM 1241 C CA . ARG A 1 162 ? 1.000 9.959 0.900 1.00 95.62 162 ARG A CA 1
ATOM 1242 C C . ARG A 1 162 ? 0.695 9.549 -0.541 1.00 95.62 162 ARG A C 1
ATOM 1244 O O . ARG A 1 162 ? 1.481 9.880 -1.428 1.00 95.62 162 ARG A O 1
ATOM 1251 N N . ILE A 1 163 ? -0.430 8.876 -0.794 1.00 96.38 163 ILE A N 1
ATOM 1252 C CA . ILE A 1 163 ? -0.769 8.318 -2.114 1.00 96.38 163 ILE A CA 1
ATOM 1253 C C . ILE A 1 163 ? -0.765 9.363 -3.240 1.00 96.38 163 ILE A C 1
ATOM 1255 O O . ILE A 1 163 ? -0.129 9.098 -4.263 1.00 96.38 163 ILE A O 1
ATOM 1259 N N . PRO A 1 164 ? -1.350 10.570 -3.083 1.00 97.44 164 PRO A N 1
ATOM 1260 C CA . PRO A 1 164 ? -1.324 11.571 -4.152 1.00 97.44 164 PRO A CA 1
ATOM 1261 C C . PRO A 1 164 ? 0.095 11.980 -4.562 1.00 97.44 164 PRO A C 1
ATOM 1263 O O . PRO A 1 164 ? 0.364 12.229 -5.736 1.00 97.44 164 PRO A O 1
ATOM 1266 N N . GLN A 1 165 ? 1.028 12.037 -3.605 1.00 96.50 165 GLN A N 1
ATOM 1267 C CA . GLN A 1 165 ? 2.425 12.324 -3.913 1.00 96.50 165 GLN A CA 1
ATOM 1268 C C . GLN A 1 165 ? 3.082 11.156 -4.651 1.00 96.50 165 GLN A C 1
ATOM 1270 O O . GLN A 1 165 ? 3.768 11.393 -5.643 1.00 96.50 165 GLN A O 1
ATOM 1275 N N . THR A 1 166 ? 2.843 9.917 -4.213 1.00 96.56 166 THR A N 1
ATOM 1276 C CA . THR A 1 166 ? 3.353 8.714 -4.885 1.00 96.56 166 THR A CA 1
ATOM 1277 C C . THR A 1 166 ? 2.887 8.637 -6.337 1.00 96.56 166 THR A C 1
ATOM 1279 O O . THR A 1 166 ? 3.712 8.390 -7.215 1.00 96.56 166 THR A O 1
ATOM 1282 N N . ILE A 1 167 ? 1.604 8.905 -6.610 1.00 97.81 167 ILE A N 1
ATOM 1283 C CA . ILE A 1 167 ? 1.050 8.920 -7.974 1.00 97.81 167 ILE A CA 1
ATOM 1284 C C . ILE A 1 167 ? 1.780 9.960 -8.830 1.00 97.81 167 ILE A C 1
ATOM 1286 O O . ILE A 1 167 ? 2.330 9.607 -9.870 1.00 97.81 167 ILE A O 1
ATOM 1290 N N . ARG A 1 168 ? 1.872 11.217 -8.368 1.00 98.12 168 ARG A N 1
ATOM 1291 C CA . ARG A 1 168 ? 2.554 12.291 -9.117 1.00 98.12 168 ARG A CA 1
ATOM 1292 C C . ARG A 1 168 ? 4.020 11.970 -9.404 1.00 98.12 168 ARG A C 1
ATOM 1294 O O . ARG A 1 168 ? 4.485 12.172 -10.519 1.00 98.12 168 ARG A O 1
ATOM 1301 N N . THR A 1 169 ? 4.751 11.460 -8.411 1.00 97.50 169 THR A N 1
ATOM 1302 C CA . THR A 1 169 ? 6.157 11.066 -8.588 1.00 97.50 169 THR A CA 1
ATOM 1303 C C . THR A 1 169 ? 6.296 9.909 -9.582 1.00 97.50 169 THR A C 1
ATOM 1305 O O . THR A 1 169 ? 7.195 9.937 -10.417 1.00 97.50 169 THR A O 1
ATOM 1308 N N . SER A 1 170 ? 5.393 8.928 -9.538 1.00 97.81 170 SER A N 1
ATOM 1309 C CA . SER A 1 170 ? 5.412 7.783 -10.460 1.00 97.81 170 SER A CA 1
ATOM 1310 C C . SER A 1 170 ? 5.065 8.191 -11.895 1.00 97.81 170 SER A C 1
ATOM 1312 O O . SER A 1 170 ? 5.683 7.696 -12.830 1.00 97.81 170 SER A O 1
ATOM 1314 N N . GLN A 1 171 ? 4.126 9.126 -12.074 1.00 98.25 171 GLN A N 1
ATOM 1315 C CA . GLN A 1 171 ? 3.788 9.698 -13.383 1.00 98.25 171 GLN A CA 1
ATOM 1316 C C . GLN A 1 171 ? 4.978 10.444 -13.998 1.00 98.25 171 GLN A C 1
ATOM 1318 O O . GLN A 1 171 ? 5.289 10.221 -15.164 1.00 98.25 171 GLN A O 1
ATOM 1323 N N . GLY A 1 172 ? 5.689 11.258 -13.207 1.00 97.81 172 GLY A N 1
ATOM 1324 C CA . GLY A 1 172 ? 6.911 11.925 -13.668 1.00 97.81 172 GLY A CA 1
ATOM 1325 C C . GLY A 1 172 ? 7.991 10.929 -14.105 1.00 97.81 172 GLY A C 1
ATOM 1326 O O . GLY A 1 172 ? 8.539 11.056 -15.195 1.00 97.81 172 GLY A O 1
ATOM 1327 N N . LEU A 1 173 ? 8.222 9.874 -13.310 1.00 96.75 173 LEU A N 1
ATOM 1328 C CA . LEU A 1 173 ? 9.135 8.795 -13.698 1.00 96.75 173 LEU A CA 1
ATOM 1329 C C . LEU A 1 173 ? 8.699 8.133 -15.016 1.00 96.75 173 LEU A C 1
ATOM 1331 O O . LEU A 1 173 ? 9.528 7.934 -15.896 1.00 96.75 173 LEU A O 1
ATOM 1335 N N . LEU A 1 174 ? 7.412 7.807 -15.181 1.00 98.06 174 LEU A N 1
ATOM 1336 C CA . LEU A 1 174 ? 6.893 7.187 -16.405 1.00 98.06 174 LEU A CA 1
ATOM 1337 C C . LEU A 1 174 ? 7.153 8.060 -17.645 1.00 98.06 174 LEU A C 1
ATOM 1339 O O . LEU A 1 174 ? 7.540 7.543 -18.696 1.00 98.06 174 LEU A O 1
ATOM 1343 N N . GLU A 1 175 ? 6.962 9.376 -17.538 1.00 98.00 175 GLU A N 1
ATOM 1344 C CA . GLU A 1 175 ? 7.247 10.326 -18.620 1.00 98.00 175 GLU A CA 1
ATOM 1345 C C . GLU A 1 175 ? 8.738 10.362 -18.985 1.00 98.00 175 GLU A C 1
ATOM 1347 O O . GLU A 1 175 ? 9.079 10.264 -20.172 1.00 98.00 175 GLU A O 1
ATOM 1352 N N . ASP A 1 176 ? 9.617 10.423 -17.981 1.00 97.44 176 ASP A N 1
ATOM 1353 C CA . ASP A 1 176 ? 11.072 10.401 -18.165 1.00 97.44 176 ASP A CA 1
ATOM 1354 C C . ASP A 1 176 ? 11.522 9.103 -18.853 1.00 97.44 176 ASP A C 1
ATOM 1356 O O . ASP A 1 176 ? 12.246 9.125 -19.853 1.00 97.44 176 ASP A O 1
ATOM 1360 N N . GLN A 1 177 ? 11.019 7.959 -18.389 1.00 97.62 177 GLN A N 1
ATOM 1361 C CA . GLN A 1 177 ? 11.368 6.648 -18.933 1.00 97.62 177 GLN A CA 1
ATOM 1362 C C . GLN A 1 177 ? 10.831 6.438 -20.361 1.00 97.62 177 GLN A C 1
ATOM 1364 O O . GLN A 1 177 ? 11.499 5.844 -21.211 1.00 97.62 177 GLN A O 1
ATOM 1369 N N . ARG A 1 178 ? 9.662 7.002 -20.697 1.00 98.00 178 ARG A N 1
ATOM 1370 C CA . ARG A 1 178 ? 9.156 7.047 -22.083 1.00 98.00 178 ARG A CA 1
ATOM 1371 C C . ARG A 1 178 ? 10.031 7.906 -22.993 1.00 98.00 178 ARG A C 1
ATOM 1373 O O . ARG A 1 178 ? 10.157 7.613 -24.187 1.00 98.00 178 ARG A O 1
ATOM 1380 N N . ALA A 1 179 ? 10.603 8.996 -22.486 1.00 96.94 179 ALA A N 1
ATOM 1381 C CA . ALA A 1 179 ? 11.563 9.794 -23.243 1.00 96.94 179 ALA A CA 1
ATOM 1382 C C . ALA A 1 179 ? 12.862 9.010 -23.489 1.00 96.94 179 ALA A C 1
ATOM 1384 O O . ALA A 1 179 ? 13.335 8.973 -24.626 1.00 96.94 179 ALA A O 1
ATOM 1385 N N . GLU A 1 180 ? 13.369 8.319 -22.469 1.00 95.81 180 GLU A N 1
ATOM 1386 C CA . GLU A 1 180 ? 14.555 7.463 -22.552 1.00 95.81 180 GLU A CA 1
ATOM 1387 C C . GLU A 1 180 ? 14.374 6.318 -23.562 1.00 95.81 180 GLU A C 1
ATOM 1389 O O . GLU A 1 180 ? 15.210 6.138 -24.450 1.00 95.81 180 GLU A O 1
ATOM 1394 N N . LEU A 1 181 ? 13.227 5.626 -23.540 1.00 97.25 181 LEU A N 1
ATOM 1395 C CA . LEU A 1 181 ? 12.897 4.593 -24.527 1.00 97.25 181 LEU A CA 1
ATOM 1396 C C . LEU A 1 181 ? 12.915 5.141 -25.965 1.00 97.25 181 LEU A C 1
ATOM 1398 O O . LEU A 1 181 ? 13.466 4.501 -26.864 1.00 97.25 181 LEU A O 1
ATOM 1402 N N . ARG A 1 182 ? 12.339 6.329 -26.201 1.00 97.50 182 ARG A N 1
ATOM 1403 C CA . ARG A 1 182 ? 12.343 6.972 -27.531 1.00 97.50 182 ARG A CA 1
ATOM 1404 C C . ARG A 1 182 ? 13.760 7.313 -27.994 1.00 97.50 182 ARG A C 1
ATOM 1406 O O . ARG A 1 182 ? 14.077 7.119 -29.166 1.00 97.50 182 ARG A O 1
ATOM 1413 N N . GLN A 1 183 ? 14.610 7.800 -27.091 1.00 96.25 183 GLN A N 1
ATOM 1414 C CA . GLN A 1 183 ? 16.012 8.096 -27.396 1.00 96.25 183 GLN A CA 1
ATOM 1415 C C . GLN A 1 183 ? 16.795 6.820 -27.721 1.00 96.25 183 GLN A C 1
ATOM 1417 O O . GLN A 1 183 ? 17.493 6.780 -28.734 1.00 96.25 183 GLN A O 1
ATOM 1422 N N . ALA A 1 184 ? 16.626 5.759 -26.928 1.00 95.62 184 ALA A N 1
ATOM 1423 C CA . ALA A 1 184 ? 17.272 4.469 -27.158 1.00 95.62 184 ALA A CA 1
ATOM 1424 C C . ALA A 1 184 ? 16.844 3.836 -28.495 1.00 95.62 184 ALA A C 1
ATOM 1426 O O . ALA A 1 184 ? 17.685 3.323 -29.233 1.00 95.62 184 ALA A O 1
ATOM 1427 N N . GLN A 1 185 ? 15.557 3.929 -28.851 1.00 97.00 185 GLN A N 1
ATOM 1428 C CA . GLN A 1 185 ? 15.036 3.485 -30.150 1.00 97.00 185 GLN A CA 1
ATOM 1429 C C . GLN A 1 185 ? 15.636 4.278 -31.316 1.00 97.00 185 GLN A C 1
ATOM 1431 O O . GLN A 1 185 ? 16.093 3.682 -32.292 1.00 97.00 185 GLN A O 1
ATOM 1436 N N . ALA A 1 186 ? 15.664 5.610 -31.214 1.00 96.44 186 ALA A N 1
ATOM 1437 C CA . ALA A 1 186 ? 16.252 6.464 -32.243 1.00 96.44 186 ALA A CA 1
ATOM 1438 C C . ALA A 1 186 ? 17.753 6.184 -32.423 1.00 96.44 186 ALA A C 1
ATOM 1440 O O . ALA A 1 186 ? 18.247 6.137 -33.551 1.00 96.44 186 ALA A O 1
ATOM 1441 N N . GLU A 1 187 ? 18.470 5.953 -31.321 1.00 94.69 187 GLU A N 1
ATOM 1442 C CA . GLU A 1 187 ? 19.892 5.625 -31.352 1.00 94.69 187 GLU A CA 1
ATOM 1443 C C . GLU A 1 187 ? 20.161 4.263 -31.987 1.00 94.69 187 GLU A C 1
ATOM 1445 O O . GLU A 1 187 ? 21.075 4.133 -32.810 1.00 94.69 187 GLU A O 1
ATOM 1450 N N . LEU A 1 188 ? 19.352 3.260 -31.637 1.00 95.31 188 LEU A N 1
ATOM 1451 C CA . LEU A 1 188 ? 19.445 1.933 -32.224 1.00 95.31 188 LEU A CA 1
ATOM 1452 C C . LEU A 1 188 ? 19.206 2.004 -33.739 1.00 95.31 188 LEU A C 1
ATOM 1454 O O . LEU A 1 188 ? 20.056 1.547 -34.501 1.00 95.31 188 LEU A O 1
ATOM 1458 N N . GLU A 1 189 ? 18.129 2.657 -34.190 1.00 95.38 189 GLU A N 1
ATOM 1459 C CA . GLU A 1 189 ? 17.817 2.787 -35.622 1.00 95.38 189 GLU A CA 1
ATOM 1460 C C . GLU A 1 189 ? 18.907 3.540 -36.389 1.00 95.38 189 GLU A C 1
ATOM 1462 O O . GLU A 1 189 ? 19.322 3.107 -37.465 1.00 95.38 189 GLU A O 1
ATOM 1467 N N . ARG A 1 190 ? 19.464 4.610 -35.808 1.00 94.75 190 ARG A N 1
ATOM 1468 C CA . ARG A 1 190 ? 20.593 5.345 -36.396 1.00 94.75 190 ARG A CA 1
ATOM 1469 C C . ARG A 1 190 ? 21.819 4.456 -36.612 1.00 94.75 190 ARG A C 1
ATOM 1471 O O . ARG A 1 190 ? 22.525 4.607 -37.610 1.00 94.75 190 ARG A O 1
ATOM 1478 N N . ARG A 1 191 ? 22.089 3.537 -35.683 1.00 93.44 191 ARG A N 1
ATOM 1479 C CA . ARG A 1 191 ? 23.236 2.618 -35.737 1.00 93.44 191 ARG A CA 1
ATOM 1480 C C . ARG A 1 191 ? 22.943 1.309 -36.463 1.00 93.44 191 ARG A C 1
ATOM 1482 O O . ARG A 1 191 ? 23.858 0.504 -36.603 1.00 93.44 191 ARG A O 1
ATOM 1489 N N . ARG A 1 192 ? 21.727 1.093 -36.971 1.00 92.81 192 ARG A N 1
ATOM 1490 C CA . ARG A 1 192 ? 21.297 -0.155 -37.623 1.00 92.81 192 ARG A CA 1
ATOM 1491 C C . ARG A 1 192 ? 22.305 -0.769 -38.609 1.00 92.81 192 ARG A C 1
ATOM 1493 O O . ARG A 1 192 ? 22.529 -1.972 -38.505 1.00 92.81 192 ARG A O 1
ATOM 1500 N N . PRO A 1 193 ? 22.964 -0.013 -39.514 1.00 94.19 193 PRO A N 1
ATOM 1501 C CA . PRO A 1 193 ? 23.923 -0.591 -40.464 1.00 94.19 193 PRO A CA 1
ATOM 1502 C C . PRO A 1 193 ? 25.177 -1.200 -39.816 1.00 94.19 193 PRO A C 1
ATOM 1504 O O . PRO A 1 193 ? 25.914 -1.920 -40.480 1.00 94.19 193 PRO A O 1
ATOM 1507 N N . GLN A 1 194 ? 25.442 -0.883 -38.546 1.00 91.81 194 GLN A N 1
ATOM 1508 C CA . GLN A 1 194 ? 26.617 -1.325 -37.791 1.00 91.81 194 GLN A CA 1
ATOM 1509 C C . GLN A 1 194 ? 26.363 -2.631 -37.020 1.00 91.81 194 GLN A C 1
ATOM 1511 O O . GLN A 1 194 ? 27.302 -3.192 -36.463 1.00 91.81 194 GLN A O 1
ATOM 1516 N N . TYR A 1 195 ? 25.114 -3.105 -36.963 1.00 91.00 195 TYR A N 1
ATOM 1517 C CA . TYR A 1 195 ? 24.740 -4.317 -36.237 1.00 91.00 195 TYR A CA 1
ATOM 1518 C C . TYR A 1 195 ? 24.701 -5.542 -37.146 1.00 91.00 195 TYR A C 1
ATOM 1520 O O . TYR A 1 195 ? 24.191 -5.505 -38.267 1.00 91.00 195 TYR A O 1
ATOM 1528 N N . SER A 1 196 ? 25.136 -6.676 -36.602 1.00 93.06 196 SER A N 1
ATOM 1529 C CA . SER A 1 196 ? 24.772 -7.985 -37.135 1.00 93.06 196 SER A CA 1
ATOM 1530 C C . SER A 1 196 ? 23.264 -8.243 -36.974 1.00 93.06 196 SER A C 1
ATOM 1532 O O . SER A 1 196 ? 22.596 -7.682 -36.100 1.00 93.06 196 SER A O 1
ATOM 1534 N N . SER A 1 197 ? 22.696 -9.143 -37.780 1.00 92.25 197 SER A N 1
ATOM 1535 C CA . SER A 1 197 ? 21.266 -9.478 -37.687 1.00 92.25 197 SER A CA 1
ATOM 1536 C C . SER A 1 197 ? 20.868 -10.145 -36.363 1.00 92.25 197 SER A C 1
ATOM 1538 O O . SER A 1 197 ? 19.688 -10.120 -36.010 1.00 92.25 197 SER A O 1
ATOM 1540 N N . SER A 1 198 ? 21.793 -10.802 -35.654 1.00 92.56 198 SER A N 1
ATOM 1541 C CA . SER A 1 198 ? 21.528 -11.366 -34.322 1.00 92.56 198 SER A CA 1
ATOM 1542 C C . SER A 1 198 ? 21.522 -10.281 -33.253 1.00 92.56 198 SER A C 1
ATOM 1544 O O . SER A 1 198 ? 20.587 -10.229 -32.458 1.00 92.56 198 SER A O 1
ATOM 1546 N N . ASP A 1 199 ? 22.507 -9.385 -33.281 1.00 92.75 199 ASP A N 1
ATOM 1547 C CA . ASP A 1 199 ? 22.659 -8.344 -32.261 1.00 92.75 199 ASP A CA 1
ATOM 1548 C C . ASP A 1 199 ? 21.566 -7.282 -32.392 1.00 92.75 199 ASP A C 1
ATOM 1550 O O . ASP A 1 199 ? 21.032 -6.812 -31.391 1.00 92.75 199 ASP A O 1
ATOM 1554 N N . TRP A 1 200 ? 21.152 -6.986 -33.628 1.00 93.94 200 TRP A N 1
ATOM 1555 C CA . TRP A 1 200 ? 19.984 -6.155 -33.909 1.00 93.94 200 TRP A CA 1
ATOM 1556 C C . TRP A 1 200 ? 18.714 -6.704 -33.250 1.00 93.94 200 TRP A C 1
ATOM 1558 O O . TRP A 1 200 ? 18.007 -5.978 -32.554 1.00 93.94 200 TRP A O 1
ATOM 1568 N N . ARG A 1 201 ? 18.435 -8.002 -33.439 1.00 94.75 201 ARG A N 1
ATOM 1569 C CA . ARG A 1 201 ? 17.265 -8.657 -32.837 1.00 94.75 201 ARG A CA 1
ATOM 1570 C C . ARG A 1 201 ? 17.344 -8.642 -31.315 1.00 94.75 201 ARG A C 1
ATOM 1572 O O . ARG A 1 201 ? 16.354 -8.311 -30.680 1.00 94.75 201 ARG A O 1
ATOM 1579 N N . ALA A 1 202 ? 18.510 -8.937 -30.743 1.00 93.06 202 ALA A N 1
ATOM 1580 C CA . ALA A 1 202 ? 18.703 -8.897 -29.297 1.00 93.06 202 ALA A CA 1
ATOM 1581 C C . ALA A 1 202 ? 18.459 -7.490 -28.718 1.00 93.06 202 ALA A C 1
ATOM 1583 O O . ALA A 1 202 ? 17.777 -7.353 -27.704 1.00 93.06 202 ALA A O 1
ATOM 1584 N N . ALA A 1 203 ? 18.963 -6.441 -29.377 1.00 93.31 203 ALA A N 1
ATOM 1585 C CA . ALA A 1 203 ? 18.727 -5.059 -28.966 1.00 93.31 203 ALA A CA 1
ATOM 1586 C C . ALA A 1 203 ? 17.245 -4.662 -29.083 1.00 93.31 203 ALA A C 1
ATOM 1588 O O . ALA A 1 203 ? 16.713 -4.020 -28.180 1.00 93.31 203 ALA A O 1
ATOM 1589 N N . GLN A 1 204 ? 16.559 -5.083 -30.152 1.00 95.81 204 GLN A N 1
ATOM 1590 C CA . GLN A 1 204 ? 15.117 -4.866 -30.298 1.00 95.81 204 GLN A CA 1
ATOM 1591 C C . GLN A 1 204 ? 14.308 -5.576 -29.208 1.00 95.81 204 GLN A C 1
ATOM 1593 O O . GLN A 1 204 ? 13.423 -4.952 -28.632 1.00 95.81 204 GLN A O 1
ATOM 1598 N N . THR A 1 205 ? 14.629 -6.834 -28.887 1.00 94.81 205 THR A N 1
ATOM 1599 C CA . THR A 1 205 ? 13.967 -7.575 -27.802 1.00 94.81 205 THR A CA 1
ATOM 1600 C C . THR A 1 205 ? 14.096 -6.838 -26.472 1.00 94.81 205 THR A C 1
ATOM 1602 O O . THR A 1 205 ? 13.091 -6.631 -25.809 1.00 94.81 205 THR A O 1
ATOM 1605 N N . ARG A 1 206 ? 15.286 -6.329 -26.128 1.00 94.19 206 ARG A N 1
ATOM 1606 C CA . ARG A 1 206 ? 15.468 -5.551 -24.889 1.00 94.19 206 ARG A CA 1
ATOM 1607 C C . ARG A 1 206 ? 14.605 -4.288 -24.833 1.00 94.19 206 ARG A C 1
ATOM 1609 O O . ARG A 1 206 ? 14.066 -3.963 -23.781 1.00 94.19 206 ARG A O 1
ATOM 1616 N N . LEU A 1 207 ? 14.464 -3.569 -25.949 1.00 96.12 207 LEU A N 1
ATOM 1617 C CA . LEU A 1 207 ? 13.592 -2.389 -26.006 1.00 96.12 207 LEU A CA 1
ATOM 1618 C C . LEU A 1 207 ? 12.104 -2.759 -25.915 1.00 96.12 207 LEU A C 1
ATOM 1620 O O . LEU A 1 207 ? 11.315 -1.959 -25.413 1.00 96.12 207 LEU A O 1
ATOM 1624 N N . GLU A 1 208 ? 11.718 -3.943 -26.392 1.00 96.31 208 GLU A N 1
ATOM 1625 C CA . GLU A 1 208 ? 10.359 -4.471 -26.237 1.00 96.31 208 GLU A CA 1
ATOM 1626 C C . GLU A 1 208 ? 10.066 -4.870 -24.788 1.00 96.31 208 GLU A C 1
ATOM 1628 O O . GLU A 1 208 ? 9.015 -4.519 -24.253 1.00 96.31 208 GLU A O 1
ATOM 1633 N N . ASP A 1 209 ? 11.017 -5.534 -24.130 1.00 94.81 209 ASP A N 1
ATOM 1634 C CA . ASP A 1 209 ? 10.920 -5.877 -22.711 1.00 94.81 209 ASP A CA 1
ATOM 1635 C C . ASP A 1 209 ? 10.773 -4.598 -21.873 1.00 94.81 209 ASP A C 1
ATOM 1637 O O . ASP A 1 209 ? 9.866 -4.489 -21.048 1.00 94.81 209 ASP A O 1
ATOM 1641 N N . PHE A 1 210 ? 11.581 -3.569 -22.158 1.00 96.75 210 PHE A N 1
ATOM 1642 C CA . PHE A 1 210 ? 11.464 -2.279 -21.479 1.00 96.75 210 PHE A CA 1
ATOM 1643 C C . PHE A 1 210 ? 10.115 -1.591 -21.738 1.00 96.75 210 PHE A C 1
ATOM 1645 O O . PHE A 1 210 ? 9.507 -1.056 -20.812 1.00 96.75 210 PHE A O 1
ATOM 1652 N N . ARG A 1 211 ? 9.585 -1.651 -22.968 1.00 98.00 211 ARG A N 1
ATOM 1653 C CA . ARG A 1 211 ? 8.234 -1.147 -23.264 1.00 98.00 211 ARG A CA 1
ATOM 1654 C C . ARG A 1 211 ? 7.163 -1.893 -22.467 1.00 98.00 211 ARG A C 1
ATOM 1656 O O . ARG A 1 211 ? 6.241 -1.259 -21.959 1.00 98.00 211 ARG A O 1
ATOM 1663 N N . THR A 1 212 ? 7.290 -3.212 -22.353 1.00 97.75 212 THR A N 1
ATOM 1664 C CA . THR A 1 212 ? 6.363 -4.049 -21.582 1.00 97.75 212 THR A CA 1
ATOM 1665 C C . THR A 1 212 ? 6.367 -3.650 -20.108 1.00 97.75 212 THR A C 1
ATOM 1667 O O . THR A 1 212 ? 5.299 -3.472 -19.525 1.00 97.75 212 THR A O 1
ATOM 1670 N N . GLU A 1 213 ? 7.541 -3.431 -19.512 1.00 97.25 213 GLU A N 1
ATOM 1671 C CA . GLU A 1 213 ? 7.636 -2.961 -18.124 1.00 97.25 213 GLU A CA 1
ATOM 1672 C C . GLU A 1 213 ? 7.062 -1.548 -17.935 1.00 97.25 213 GLU A C 1
ATOM 1674 O O . GLU A 1 213 ? 6.412 -1.288 -16.925 1.00 97.25 213 GLU A O 1
ATOM 1679 N N . LEU A 1 214 ? 7.219 -0.644 -18.909 1.00 98.12 214 LEU A N 1
ATOM 1680 C CA . LEU A 1 214 ? 6.582 0.678 -18.840 1.00 98.12 214 LEU A CA 1
ATOM 1681 C C . LEU A 1 214 ? 5.057 0.606 -18.906 1.00 98.12 214 LEU A C 1
ATOM 1683 O O . LEU A 1 214 ? 4.394 1.364 -18.201 1.00 98.12 214 LEU A O 1
ATOM 1687 N N . SER A 1 215 ? 4.508 -0.305 -19.713 1.00 98.44 215 SER A N 1
ATOM 1688 C CA . SER A 1 215 ? 3.063 -0.555 -19.744 1.00 98.44 215 SER A CA 1
ATOM 1689 C C . SER A 1 215 ? 2.567 -1.056 -18.390 1.00 98.44 215 SER A C 1
ATOM 1691 O O . SER A 1 215 ? 1.568 -0.562 -17.889 1.00 98.44 215 SER A O 1
ATOM 1693 N N . ARG A 1 216 ? 3.299 -1.977 -17.749 1.00 98.25 216 ARG A N 1
ATOM 1694 C CA . ARG A 1 216 ? 2.941 -2.462 -16.406 1.00 98.25 216 ARG A CA 1
ATOM 1695 C C . ARG A 1 216 ? 2.979 -1.356 -15.356 1.00 98.25 216 ARG A C 1
ATOM 1697 O O . ARG A 1 216 ? 2.095 -1.303 -14.507 1.00 98.25 216 ARG A O 1
ATOM 1704 N N . LEU A 1 217 ? 3.982 -0.476 -15.408 1.00 98.31 217 LEU A N 1
ATOM 1705 C CA . LEU A 1 217 ? 4.048 0.678 -14.511 1.00 98.31 217 LEU A CA 1
ATOM 1706 C C . LEU A 1 217 ? 2.844 1.608 -14.715 1.00 98.31 217 LEU A C 1
ATOM 1708 O O . LEU A 1 217 ? 2.265 2.079 -13.740 1.00 98.31 217 LEU A O 1
ATOM 1712 N N . GLU A 1 218 ? 2.470 1.877 -15.966 1.00 98.56 218 GLU A N 1
ATOM 1713 C CA . GLU A 1 218 ? 1.290 2.679 -16.299 1.00 98.56 218 GLU A CA 1
ATOM 1714 C C . GLU A 1 218 ? 0.003 2.057 -15.747 1.00 98.56 218 GLU A C 1
ATOM 1716 O O . GLU A 1 218 ? -0.723 2.737 -15.019 1.00 98.56 218 GLU A O 1
ATOM 1721 N N . ASP A 1 219 ? -0.216 0.763 -15.995 1.00 98.50 219 ASP A N 1
ATOM 1722 C CA . ASP A 1 219 ? -1.373 0.020 -15.486 1.00 98.50 219 ASP A CA 1
ATOM 1723 C C . ASP A 1 219 ? -1.433 0.064 -13.947 1.00 98.50 219 ASP A C 1
ATOM 1725 O O . ASP A 1 219 ? -2.494 0.276 -13.356 1.00 98.50 219 ASP A O 1
ATOM 1729 N N . ALA A 1 220 ? -0.285 -0.079 -13.272 1.00 98.25 220 ALA A N 1
ATOM 1730 C CA . ALA A 1 220 ? -0.195 -0.007 -11.815 1.00 98.25 220 ALA A CA 1
ATOM 1731 C C . ALA A 1 220 ? -0.529 1.400 -11.279 1.00 98.25 220 ALA A C 1
ATOM 1733 O O . ALA A 1 220 ? -1.241 1.537 -10.278 1.00 98.25 220 ALA A O 1
ATOM 1734 N N . ILE A 1 221 ? -0.047 2.460 -11.941 1.00 98.31 221 ILE A N 1
ATOM 1735 C CA . ILE A 1 221 ? -0.382 3.852 -11.596 1.00 98.31 221 ILE A CA 1
ATOM 1736 C C . ILE A 1 221 ? -1.880 4.104 -11.784 1.00 98.31 221 ILE A C 1
ATOM 1738 O O . ILE A 1 221 ? -2.500 4.737 -10.923 1.00 98.31 221 ILE A O 1
ATOM 1742 N N . GLU A 1 222 ? -2.465 3.630 -12.884 1.00 98.38 222 GLU A N 1
ATOM 1743 C CA . GLU A 1 222 ? -3.895 3.768 -13.156 1.00 98.38 222 GLU A CA 1
ATOM 1744 C C . GLU A 1 222 ? -4.724 3.046 -12.091 1.00 98.38 222 GLU A C 1
ATOM 1746 O O . GLU A 1 222 ? -5.593 3.666 -11.474 1.00 98.38 222 GLU A O 1
ATOM 1751 N N . ALA A 1 223 ? -4.394 1.789 -11.784 1.00 97.44 223 ALA A N 1
ATOM 1752 C CA . ALA A 1 223 ? -5.058 1.013 -10.740 1.00 97.44 223 ALA A CA 1
ATOM 1753 C C . ALA A 1 223 ? -5.021 1.727 -9.377 1.00 97.44 223 ALA A C 1
ATOM 1755 O O . ALA A 1 223 ? -6.059 1.888 -8.729 1.00 97.44 223 ALA A O 1
ATOM 1756 N N . LEU A 1 224 ? -3.854 2.244 -8.970 1.00 97.50 224 LEU A N 1
ATOM 1757 C CA . LEU A 1 224 ? -3.715 3.014 -7.731 1.00 97.50 224 LEU A CA 1
ATOM 1758 C C . LEU A 1 224 ? -4.541 4.310 -7.758 1.00 97.50 224 LEU A C 1
ATOM 1760 O O . LEU A 1 224 ? -5.152 4.680 -6.754 1.00 97.50 224 LEU A O 1
ATOM 1764 N N . THR A 1 225 ? -4.576 4.998 -8.901 1.00 97.94 225 THR A N 1
ATOM 1765 C CA . THR A 1 225 ? -5.342 6.240 -9.087 1.00 97.94 225 THR A CA 1
ATOM 1766 C C . THR A 1 225 ? -6.846 5.994 -8.978 1.00 97.94 225 THR A C 1
ATOM 1768 O O . THR A 1 225 ? -7.553 6.804 -8.378 1.00 97.94 225 THR A O 1
ATOM 1771 N N . VAL A 1 226 ? -7.328 4.871 -9.514 1.00 97.44 226 VAL A N 1
ATOM 1772 C CA . VAL A 1 226 ? -8.735 4.458 -9.446 1.00 97.44 226 VAL A CA 1
ATOM 1773 C C . VAL A 1 226 ? -9.122 4.000 -8.038 1.00 97.44 226 VAL A C 1
ATOM 1775 O O . VAL A 1 226 ? -10.204 4.347 -7.572 1.00 97.44 226 VAL A O 1
ATOM 1778 N N . ALA A 1 227 ? -8.256 3.260 -7.340 1.00 94.75 227 ALA A N 1
ATOM 1779 C CA . ALA A 1 227 ? -8.550 2.722 -6.008 1.00 94.75 227 ALA A CA 1
ATOM 1780 C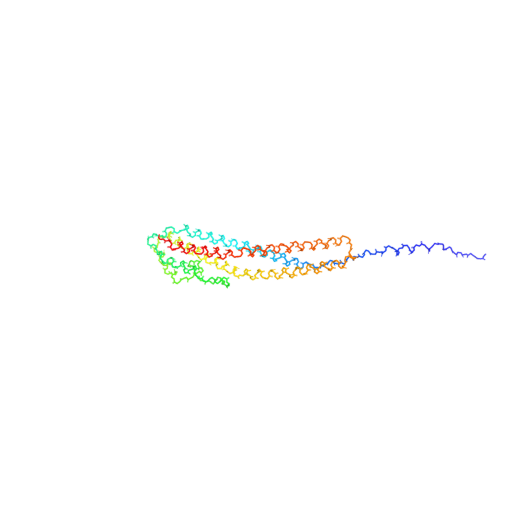 C . ALA A 1 227 ? -8.492 3.780 -4.889 1.00 94.75 227 ALA A C 1
ATOM 1782 O O . ALA A 1 227 ? -9.284 3.743 -3.945 1.00 94.75 227 ALA A O 1
ATOM 1783 N N . TYR A 1 228 ? -7.563 4.738 -4.982 1.00 94.56 228 TYR A N 1
ATOM 1784 C CA . TYR A 1 228 ? -7.285 5.713 -3.921 1.00 94.56 228 TYR A CA 1
ATOM 1785 C C . TYR A 1 228 ? -8.517 6.459 -3.365 1.00 94.56 228 TYR A C 1
ATOM 1787 O O . TYR A 1 228 ? -8.622 6.555 -2.141 1.00 94.56 228 TYR A O 1
ATOM 1795 N N . PRO A 1 229 ? -9.453 6.986 -4.181 1.00 96.00 229 PRO A N 1
ATOM 1796 C CA . PRO A 1 229 ? -10.608 7.737 -3.680 1.00 96.00 229 PRO A CA 1
ATOM 1797 C C . PRO A 1 229 ? -11.549 6.928 -2.774 1.00 96.00 229 PRO A C 1
ATOM 1799 O O . PRO A 1 229 ? -12.345 7.510 -2.030 1.00 96.00 229 PRO A O 1
ATOM 1802 N N . ASP A 1 230 ? -11.471 5.599 -2.816 1.00 96.56 230 ASP A N 1
ATOM 1803 C CA . ASP A 1 230 ? -12.364 4.716 -2.071 1.00 96.56 230 ASP A CA 1
ATOM 1804 C C . ASP A 1 230 ? -11.851 4.430 -0.660 1.00 96.56 230 ASP A C 1
ATOM 1806 O O . ASP A 1 230 ? -12.652 4.366 0.274 1.00 96.56 230 ASP A O 1
ATOM 1810 N N . TRP A 1 231 ? -10.535 4.333 -0.463 1.00 96.19 231 TRP A N 1
ATOM 1811 C CA . TRP A 1 231 ? -9.948 4.008 0.842 1.00 96.19 231 TRP A CA 1
ATOM 1812 C C . TRP A 1 231 ? -10.294 5.001 1.965 1.00 96.19 231 TRP A C 1
ATOM 1814 O O . TRP A 1 231 ? -10.673 4.536 3.043 1.00 96.19 231 TRP A O 1
ATOM 1824 N N . PRO A 1 232 ? -10.249 6.340 1.768 1.00 95.75 232 PRO A N 1
ATOM 1825 C CA . PRO A 1 232 ? -10.701 7.286 2.788 1.00 95.75 232 PRO A CA 1
ATOM 1826 C C . PRO A 1 232 ? -12.164 7.057 3.171 1.00 95.75 232 PRO A C 1
ATOM 1828 O O . PRO A 1 232 ? -12.498 7.033 4.352 1.00 95.75 232 PRO A O 1
ATOM 1831 N N . ARG A 1 233 ? -13.031 6.825 2.174 1.00 95.94 233 ARG A N 1
ATOM 1832 C CA . ARG A 1 233 ? -14.471 6.622 2.389 1.00 95.94 233 ARG A CA 1
ATOM 1833 C C . ARG A 1 233 ? -14.749 5.343 3.170 1.00 95.94 233 ARG A C 1
ATOM 1835 O O . ARG A 1 233 ? -15.589 5.353 4.065 1.00 95.94 233 ARG A O 1
ATOM 1842 N N . GLN A 1 234 ? -14.045 4.258 2.847 1.00 95.94 234 GLN A N 1
ATOM 1843 C CA . GLN A 1 234 ? -14.156 2.992 3.570 1.00 95.94 234 GLN A CA 1
ATOM 1844 C C . GLN A 1 234 ? -13.697 3.148 5.022 1.00 95.94 234 GLN A C 1
ATOM 1846 O O . GLN A 1 234 ? -14.438 2.791 5.938 1.00 95.94 234 GLN A O 1
ATOM 1851 N N . LEU A 1 235 ? -12.521 3.747 5.244 1.00 95.69 235 LEU A N 1
ATOM 1852 C CA . LEU A 1 235 ? -11.992 3.973 6.587 1.00 95.69 235 LEU A CA 1
ATOM 1853 C C . LEU A 1 235 ? -12.940 4.825 7.435 1.00 95.69 235 LEU A C 1
ATOM 1855 O O . LEU A 1 235 ? -13.295 4.426 8.545 1.00 95.69 235 LEU A O 1
ATOM 1859 N N . ASP A 1 236 ? -13.385 5.967 6.909 1.00 94.88 236 ASP A N 1
ATOM 1860 C CA . ASP A 1 236 ? -14.315 6.851 7.612 1.00 94.88 236 ASP A CA 1
ATOM 1861 C C . ASP A 1 236 ? -15.648 6.139 7.886 1.00 94.88 236 ASP A C 1
ATOM 1863 O O . ASP A 1 236 ? -16.172 6.227 8.995 1.00 94.88 236 ASP A O 1
ATOM 1867 N N . GLY A 1 237 ? -16.154 5.346 6.935 1.00 95.12 237 GLY A N 1
ATOM 1868 C CA . GLY A 1 237 ? -17.347 4.521 7.122 1.00 95.12 237 GLY A CA 1
ATOM 1869 C C . GLY A 1 237 ? -17.204 3.499 8.254 1.00 95.12 237 GLY A C 1
ATOM 1870 O O . GLY A 1 237 ? -18.101 3.371 9.094 1.00 95.12 237 GLY A O 1
ATOM 1871 N N . HIS A 1 238 ? -16.071 2.794 8.337 1.00 94.75 238 HIS A N 1
ATOM 1872 C CA . HIS A 1 238 ? -15.827 1.836 9.417 1.00 94.75 238 HIS A CA 1
ATOM 1873 C C . HIS A 1 238 ? -15.646 2.519 10.777 1.00 94.75 238 HIS A C 1
ATOM 1875 O O . HIS A 1 238 ? -16.145 2.005 11.779 1.00 94.75 238 HIS A O 1
ATOM 1881 N N . VAL A 1 239 ? -14.988 3.679 10.813 1.00 93.56 239 VAL A N 1
ATOM 1882 C CA . VAL A 1 239 ? -14.804 4.490 12.024 1.00 93.56 239 VAL A CA 1
ATOM 1883 C C . VAL A 1 239 ? -16.139 5.058 12.515 1.00 93.56 239 VAL A C 1
ATOM 1885 O O . VAL A 1 239 ? -16.462 4.928 13.694 1.00 93.56 239 VAL A O 1
ATOM 1888 N N . SER A 1 240 ? -16.955 5.634 11.628 1.00 93.12 240 SER A N 1
ATOM 1889 C CA . SER A 1 240 ? -18.307 6.092 11.967 1.00 93.12 240 SER A CA 1
ATOM 1890 C C . SER A 1 240 ? -19.184 4.946 12.467 1.00 93.12 240 SER A C 1
ATOM 1892 O O . SER A 1 240 ? -19.882 5.111 13.465 1.00 93.12 240 SER A O 1
ATOM 1894 N N . GLY A 1 241 ? -19.110 3.776 11.824 1.00 91.56 241 GLY A N 1
ATOM 1895 C CA . GLY A 1 241 ? -19.800 2.573 12.283 1.00 91.56 241 GLY A CA 1
ATOM 1896 C C . GLY A 1 241 ? -19.398 2.181 13.705 1.00 91.56 241 GLY A C 1
ATOM 1897 O O . GLY A 1 241 ? -20.270 1.989 14.543 1.00 91.56 241 GLY A O 1
ATOM 1898 N N . LEU A 1 242 ? -18.095 2.167 14.005 1.00 91.19 242 LEU A N 1
ATOM 1899 C CA . LEU A 1 242 ? -17.587 1.889 15.350 1.00 91.19 242 LEU A CA 1
ATOM 1900 C C . LEU A 1 242 ? -18.138 2.874 16.396 1.00 91.19 242 LEU A C 1
ATOM 1902 O O . LEU A 1 242 ? -18.549 2.442 17.468 1.00 91.19 242 LEU A O 1
ATOM 1906 N N . TYR A 1 243 ? -18.205 4.178 16.099 1.00 91.06 243 TYR A N 1
ATOM 1907 C CA . TYR A 1 243 ? -18.802 5.150 17.028 1.00 91.06 243 TYR A CA 1
ATOM 1908 C C . TYR A 1 243 ? -20.297 4.912 17.266 1.00 91.06 243 TYR A C 1
ATOM 1910 O O . TYR A 1 243 ? -20.761 5.050 18.399 1.00 91.06 243 TYR A O 1
ATOM 1918 N N . MET A 1 244 ? -21.048 4.543 16.226 1.00 89.19 244 MET A N 1
ATOM 1919 C CA . MET A 1 244 ? -22.470 4.215 16.365 1.00 89.19 244 MET A CA 1
ATOM 1920 C C . MET A 1 244 ? -22.671 2.952 17.203 1.00 89.19 244 MET A C 1
ATOM 1922 O O . MET A 1 244 ? -23.527 2.932 18.087 1.00 89.19 244 MET A O 1
ATOM 1926 N N . ASP A 1 245 ? -21.839 1.935 16.985 1.00 87.50 245 ASP A N 1
ATOM 1927 C CA . ASP A 1 245 ? -21.875 0.698 17.758 1.00 87.50 245 ASP A CA 1
ATOM 1928 C C . ASP A 1 245 ? -21.544 0.956 19.241 1.00 87.50 245 ASP A C 1
ATOM 1930 O O . ASP A 1 245 ? -22.237 0.471 20.136 1.00 87.50 245 ASP A O 1
ATOM 1934 N N . LEU A 1 246 ? -20.538 1.797 19.515 1.00 86.44 246 LEU A N 1
ATOM 1935 C CA . LEU A 1 246 ? -20.171 2.227 20.869 1.00 86.44 246 LEU A CA 1
ATOM 1936 C C . LEU A 1 246 ? -21.303 2.972 21.579 1.00 86.44 246 LEU A C 1
ATOM 1938 O O . LEU A 1 246 ? -21.540 2.746 22.766 1.00 86.44 246 LEU A O 1
ATOM 1942 N N . ALA A 1 247 ? -22.017 3.844 20.865 1.00 84.94 247 ALA A N 1
ATOM 1943 C CA . ALA A 1 247 ? -23.183 4.544 21.400 1.00 84.94 247 ALA A CA 1
ATOM 1944 C C . ALA A 1 247 ? -24.357 3.59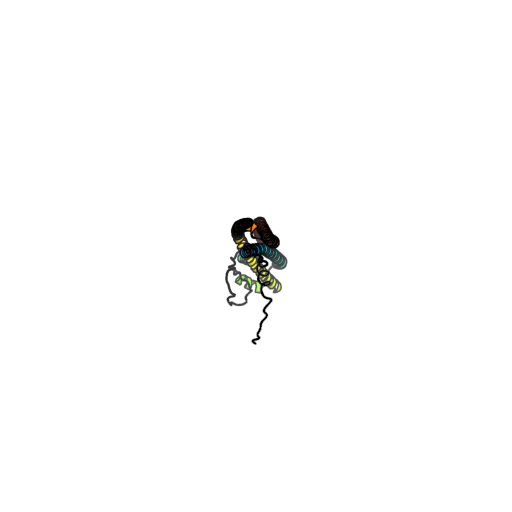0 21.702 1.00 84.94 247 ALA A C 1
ATOM 1946 O O . ALA A 1 247 ? -25.196 3.886 22.557 1.00 84.94 247 ALA A O 1
ATOM 1947 N N . GLY A 1 248 ? -24.420 2.448 21.011 1.00 79.44 248 GLY A N 1
ATOM 1948 C CA . GLY A 1 248 ? -25.447 1.421 21.170 1.00 79.44 248 GLY A CA 1
ATOM 1949 C C . GLY A 1 248 ? -25.216 0.428 22.314 1.00 79.44 248 GLY A C 1
ATOM 1950 O O . GLY A 1 248 ? -26.143 -0.315 22.633 1.00 79.44 248 GLY A O 1
ATOM 1951 N N . LEU A 1 249 ? -24.035 0.412 22.947 1.00 68.56 249 LEU A N 1
ATOM 1952 C CA . LEU A 1 249 ? -23.670 -0.514 24.035 1.00 68.56 249 LEU A CA 1
ATOM 1953 C C . LEU A 1 249 ? -24.456 -0.247 25.335 1.00 68.56 249 LEU A C 1
ATOM 1955 O O . LEU A 1 249 ? -23.859 0.222 26.292 1.00 68.56 249 LEU A O 1
ATOM 1959 N N . ARG A 1 250 ? -25.773 -0.475 25.382 1.00 56.50 250 ARG A N 1
ATOM 1960 C CA . ARG A 1 250 ? -26.653 -0.220 26.544 1.00 56.50 250 ARG A CA 1
ATOM 1961 C C . ARG A 1 250 ? -26.792 -1.396 27.485 1.00 56.50 250 ARG A C 1
ATOM 1963 O O . ARG A 1 250 ? -27.134 -2.488 26.978 1.00 56.50 250 ARG A O 1
#

Nearest PDB structures (foldseek):
  8afz-assembly1_A  TM=3.143E-01  e=1.705E-01  Homo sapiens
  8qbw-assembly1_A  TM=5.817E-01  e=7.922E+00  Nostoc punctiforme

pLDDT: mean 84.95, std 17.93, range [34.28, 98.56]

Sequence (250 aa):
MSTGHQLIAGGLFLVTAALLMACGAAQSPAGPDIDAALNATTRQTAQIDSIQIQMADDLDQFVSLRSRFLHAGIELNQPPFPIEQFRFVVVSCLNEESNAAGEQPGNTVPSAELLCRPTFLDDLLLRLEQVPPERRRTALEMLKLVDELRQVRSTLRHRIARIPQTIRTSQGLLEDQRAELRQAQAELERRRPQYSSSDWRAAQTRLEDFRTELSRLEDAIEALTVAYPDWPRQLDGHVSGLYMDLAGLR

Mean predicted aligned error: 10.1 Å

Solvent-accessible surface area (backbone atoms only — not comparable to full-atom values): 14865 Å² total; per-residue (Å²): 140,86,87,81,89,81,90,86,81,88,89,86,85,86,77,83,81,78,78,80,81,70,80,65,79,76,74,47,71,84,65,77,89,50,64,69,60,44,54,50,44,53,51,52,33,54,51,49,52,49,49,55,52,51,53,51,52,52,50,52,49,45,54,50,43,52,52,54,48,67,70,64,48,75,76,49,50,45,84,92,49,64,50,71,60,50,50,48,36,51,55,43,32,51,66,52,84,65,74,88,80,79,77,72,90,73,92,70,79,98,73,70,100,55,86,58,83,36,99,53,46,67,64,47,55,60,54,36,71,80,39,61,69,67,59,32,51,45,52,52,53,44,52,44,42,42,41,52,44,32,48,49,50,43,53,50,51,58,52,60,71,44,45,67,56,54,50,54,55,51,51,52,50,51,55,53,51,54,50,50,51,51,51,44,51,52,52,49,61,74,46,47,92,59,43,48,79,65,57,45,50,53,46,52,50,54,56,51,52,45,50,52,47,51,50,51,32,49,54,45,49,50,52,51,63,67,50,53,77,49,54,62,54,52,53,51,50,54,52,52,48,50,54,54,53,60,74,62,70,97

Secondary structure (DSSP, 8-state):
-----------SSSSSSSSSS-----PPPPPP--HHHHHHHHHHHHHHHHHHHHHHHHHHHHHHHHHHHHHH-GGGGSTTS-HHHHHHHHHHHHHS---TTT--------S---S---TTHHHHHHHHTTS-HHHHHHHHHHHHHHHHHHHHHHHHHHHHHHHHHHHHHHHHHHHHHHHHHHHHHHHHHHHGGGS-HHHHHHHHHHHHHHHHHHHHHHHHHHHHHHHTTHHHHHHHHHHHHHHHHHHH--

Foldseek 3Di:
DDDDDDDDDDDDPDDPPPPPPPPPPQAFDDADPCPVLLVVLLVLLVVLVVLVVVLVVLLVVLVVLLVVLLVLALVQLDPPRPLVLLLVQLVQLLPDQDPPPDDDDDDDDDDQPAPGDDPCPVVNLVVLVVPPPSSSVSSSVSSVSSSVSSVSLNVSVVSLVCLVVSLVVLVVSLVVSVVVLVVSVVVLVVSVVRDDPVVNVVSVVVSVVSVVSSVSSVVSSVVSVVCSVVSVVSSVVSVVVSNVSSVVSD